Protein AF-A0A958QXY9-F1 (afdb_monomer_lite)

Structure (mmCIF, N/CA/C/O backbone):
data_AF-A0A958QXY9-F1
#
_entry.id   AF-A0A958QXY9-F1
#
loop_
_atom_site.group_PDB
_atom_site.id
_atom_site.type_symbol
_atom_site.label_atom_id
_atom_site.label_alt_id
_atom_site.label_comp_id
_atom_site.label_asym_id
_atom_site.label_entity_id
_atom_site.label_seq_id
_atom_site.pdbx_PDB_ins_code
_atom_site.Cartn_x
_atom_site.Cartn_y
_atom_site.Cartn_z
_atom_site.occupancy
_atom_site.B_iso_or_equiv
_atom_site.auth_seq_id
_atom_site.auth_comp_id
_atom_site.auth_asym_id
_atom_site.auth_atom_id
_atom_site.pdbx_PDB_model_num
ATOM 1 N N . MET A 1 1 ? 21.707 12.173 19.298 1.00 48.00 1 MET A N 1
ATOM 2 C CA . MET A 1 1 ? 22.547 10.956 19.229 1.00 48.00 1 MET A CA 1
ATOM 3 C C . MET A 1 1 ? 21.685 9.788 18.767 1.00 48.00 1 MET A C 1
ATOM 5 O O . MET A 1 1 ? 20.993 9.212 19.585 1.00 48.00 1 MET A O 1
ATOM 9 N N . ASN A 1 2 ? 21.652 9.479 17.466 1.00 49.31 2 ASN 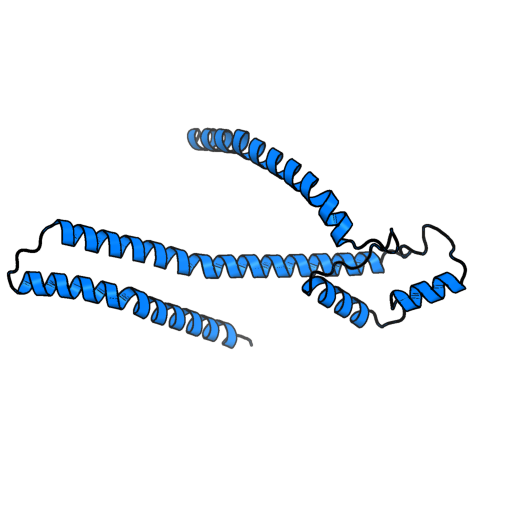A N 1
ATOM 10 C CA . ASN A 1 2 ? 21.016 8.254 16.956 1.00 49.31 2 ASN A CA 1
ATOM 11 C C . ASN A 1 2 ? 21.652 7.839 15.613 1.00 49.31 2 ASN A C 1
ATOM 13 O O . ASN A 1 2 ? 20.993 7.805 14.582 1.00 49.31 2 ASN A O 1
ATOM 17 N N . ARG A 1 3 ? 22.978 7.633 15.599 1.00 53.28 3 ARG A N 1
ATOM 18 C CA . ARG A 1 3 ? 23.713 7.133 14.415 1.00 53.28 3 ARG A CA 1
ATOM 19 C C . ARG A 1 3 ? 23.892 5.606 14.412 1.00 53.28 3 ARG A C 1
ATOM 21 O O . ARG A 1 3 ? 24.373 5.062 13.429 1.00 53.28 3 ARG A O 1
ATOM 28 N N . GLY A 1 4 ? 23.492 4.917 15.486 1.00 53.94 4 GLY A N 1
ATOM 29 C CA . GLY A 1 4 ? 23.675 3.467 15.627 1.00 53.94 4 GLY A CA 1
ATOM 30 C C . GLY A 1 4 ? 22.686 2.613 14.825 1.00 53.94 4 GLY A C 1
ATOM 31 O O . GLY A 1 4 ? 22.998 1.469 14.525 1.00 53.94 4 GLY A O 1
ATOM 32 N N . GLY A 1 5 ? 21.518 3.155 14.455 1.00 55.62 5 GLY A N 1
ATOM 33 C CA . GLY A 1 5 ? 20.497 2.418 13.695 1.00 55.62 5 GLY A CA 1
ATOM 34 C C . GLY A 1 5 ? 20.799 2.292 12.199 1.00 55.62 5 GLY A C 1
ATOM 35 O O . GLY A 1 5 ? 20.598 1.224 11.635 1.00 55.62 5 GLY A O 1
ATOM 36 N N . SER A 1 6 ? 21.337 3.348 11.572 1.00 54.31 6 SER A N 1
ATOM 37 C CA . SER A 1 6 ? 21.695 3.328 10.141 1.00 54.31 6 SER A CA 1
ATOM 38 C C . SER A 1 6 ? 22.793 2.306 9.874 1.00 54.31 6 SER A C 1
ATOM 40 O O . SER A 1 6 ? 22.586 1.393 9.095 1.00 54.31 6 SER A O 1
ATOM 42 N N . SER A 1 7 ? 23.893 2.363 10.634 1.00 60.41 7 SER A N 1
ATOM 43 C CA . SER A 1 7 ? 25.039 1.461 10.453 1.00 60.41 7 SER A CA 1
ATOM 44 C C . SER A 1 7 ? 24.681 -0.021 10.593 1.00 60.41 7 SER A C 1
ATOM 46 O O . SER A 1 7 ? 25.302 -0.858 9.950 1.00 60.41 7 SER A O 1
ATOM 48 N N . LYS A 1 8 ? 23.693 -0.348 11.435 1.00 59.00 8 LYS A N 1
ATOM 49 C CA . LYS A 1 8 ? 23.259 -1.727 11.681 1.00 59.00 8 LYS A CA 1
ATOM 50 C C . LYS A 1 8 ? 22.339 -2.241 10.573 1.00 59.00 8 LYS A C 1
ATOM 52 O O . LYS A 1 8 ? 22.438 -3.399 10.188 1.00 59.00 8 LYS A O 1
ATOM 57 N N . ASN A 1 9 ? 21.480 -1.375 10.033 1.00 58.31 9 ASN A N 1
ATOM 58 C CA . ASN A 1 9 ? 20.676 -1.688 8.852 1.00 58.31 9 ASN A CA 1
ATOM 59 C C . ASN A 1 9 ? 21.563 -1.812 7.605 1.00 58.31 9 ASN A C 1
ATOM 61 O O . ASN A 1 9 ? 21.366 -2.735 6.825 1.00 58.31 9 ASN A O 1
ATOM 65 N N . ASP A 1 10 ? 22.584 -0.959 7.485 1.00 62.78 10 ASP A N 1
ATOM 66 C CA . ASP A 1 10 ? 23.582 -1.012 6.413 1.00 62.78 10 ASP A CA 1
ATOM 67 C C . ASP A 1 10 ? 24.421 -2.309 6.488 1.00 62.78 10 ASP A C 1
ATOM 69 O O . ASP A 1 10 ? 24.778 -2.881 5.459 1.00 62.78 10 ASP A O 1
ATOM 73 N N . GLU A 1 11 ? 24.725 -2.808 7.694 1.00 66.38 11 GLU A N 1
ATOM 74 C CA . GLU A 1 11 ? 25.371 -4.114 7.906 1.00 66.38 11 GLU A CA 1
ATOM 75 C C . GLU A 1 11 ? 24.459 -5.289 7.540 1.00 66.38 11 GLU A C 1
ATOM 77 O O . GLU A 1 11 ? 24.913 -6.209 6.867 1.00 66.38 11 GLU A O 1
ATOM 82 N N . ILE A 1 12 ? 23.180 -5.249 7.927 1.00 62.50 12 ILE A N 1
ATOM 83 C CA . ILE A 1 12 ? 22.201 -6.293 7.583 1.00 62.50 12 ILE A CA 1
ATOM 84 C C . ILE A 1 12 ? 21.951 -6.324 6.070 1.00 62.50 12 ILE A C 1
ATOM 86 O O . ILE A 1 12 ? 21.873 -7.400 5.487 1.00 62.50 12 ILE A O 1
ATOM 90 N N . GLU A 1 13 ? 21.876 -5.163 5.414 1.00 63.53 13 GLU A N 1
ATOM 91 C CA . GLU A 1 13 ? 21.712 -5.052 3.961 1.00 63.53 13 GLU A CA 1
ATOM 92 C C . GLU A 1 13 ? 22.963 -5.545 3.212 1.00 63.53 13 GLU A C 1
ATOM 94 O O . GLU A 1 13 ? 22.847 -6.253 2.209 1.00 63.53 13 GLU A O 1
ATOM 99 N N . ARG A 1 14 ? 24.171 -5.274 3.734 1.00 65.19 14 ARG A N 1
ATOM 100 C CA . ARG A 1 14 ? 25.417 -5.861 3.207 1.00 65.19 14 ARG A CA 1
ATOM 101 C C . ARG A 1 14 ? 25.496 -7.369 3.408 1.00 65.19 14 ARG A C 1
ATOM 103 O O . ARG A 1 14 ? 25.963 -8.053 2.502 1.00 65.19 14 ARG A O 1
ATOM 110 N N . ASP A 1 15 ? 25.067 -7.883 4.556 1.00 66.88 15 ASP A N 1
ATOM 111 C CA . ASP A 1 15 ? 25.099 -9.315 4.864 1.00 66.88 15 ASP A CA 1
ATOM 112 C C . ASP A 1 15 ? 24.064 -10.089 4.034 1.00 66.88 15 ASP A C 1
ATOM 114 O O . ASP A 1 15 ? 24.392 -11.094 3.408 1.00 66.88 15 ASP A O 1
ATOM 118 N N . GLN A 1 16 ? 22.844 -9.558 3.879 1.00 66.88 16 GLN A N 1
ATOM 119 C CA . GLN A 1 16 ? 21.853 -10.100 2.942 1.00 66.88 16 GLN A CA 1
ATOM 120 C C . GLN A 1 16 ? 22.342 -10.044 1.497 1.00 66.88 16 GLN A C 1
ATOM 122 O O . GLN A 1 16 ? 22.177 -11.018 0.761 1.00 66.88 16 GLN A O 1
ATOM 127 N N . SER A 1 17 ? 22.964 -8.936 1.083 1.00 64.06 17 SER A N 1
ATOM 128 C CA . SER A 1 17 ? 23.565 -8.836 -0.244 1.00 64.06 17 SER A CA 1
ATOM 129 C C . SER A 1 17 ? 24.683 -9.864 -0.422 1.00 64.06 17 SER A C 1
ATOM 131 O O . SER A 1 17 ? 24.738 -10.484 -1.478 1.00 64.06 17 SER A O 1
ATOM 133 N N . GLY A 1 18 ? 25.540 -10.072 0.580 1.00 68.38 18 GLY A N 1
ATOM 134 C CA . GLY A 1 18 ? 26.632 -11.050 0.556 1.00 68.38 18 GLY A CA 1
ATOM 135 C C . GLY A 1 18 ? 26.144 -12.500 0.549 1.00 68.38 18 GLY A C 1
ATOM 136 O O . GLY A 1 18 ? 26.679 -13.351 -0.157 1.00 68.38 18 GLY A O 1
ATOM 137 N N . MET A 1 19 ? 25.073 -12.790 1.282 1.00 68.94 19 MET A N 1
ATOM 138 C CA . MET A 1 19 ? 24.454 -14.110 1.298 1.00 68.94 19 MET A CA 1
ATOM 139 C C . MET A 1 19 ? 23.722 -14.400 -0.021 1.00 68.94 19 MET A C 1
ATOM 141 O O . MET A 1 19 ? 23.804 -15.511 -0.540 1.00 68.94 19 MET A O 1
ATOM 145 N N . LEU A 1 20 ? 23.065 -13.400 -0.618 1.00 64.19 20 LEU A N 1
ATOM 146 C CA . LEU A 1 20 ? 22.409 -13.519 -1.926 1.00 64.19 20 LEU A CA 1
ATOM 147 C C . LEU A 1 20 ? 23.417 -13.621 -3.081 1.00 64.19 20 LEU A C 1
ATOM 149 O O . LEU A 1 20 ? 23.179 -14.391 -4.014 1.00 64.19 20 LEU A O 1
ATOM 153 N N . THR A 1 21 ? 24.559 -12.925 -3.021 1.00 65.31 21 THR A N 1
ATOM 154 C CA . THR A 1 21 ? 25.650 -13.127 -3.993 1.00 65.31 21 THR A CA 1
ATOM 155 C C . THR A 1 21 ? 26.290 -14.499 -3.855 1.00 65.31 21 THR A C 1
ATOM 157 O O . THR A 1 21 ? 26.645 -15.085 -4.871 1.00 65.31 21 THR A O 1
ATOM 160 N N . LEU A 1 22 ? 26.402 -15.054 -2.646 1.00 68.62 22 LEU A N 1
ATOM 161 C CA . LEU A 1 22 ? 26.884 -16.423 -2.461 1.00 68.62 22 LEU A CA 1
ATOM 162 C C . LEU A 1 22 ? 25.883 -17.452 -3.000 1.00 68.62 22 LEU A C 1
ATOM 164 O O . LEU A 1 22 ? 26.281 -18.331 -3.757 1.00 68.62 22 LEU A O 1
ATOM 168 N N . PHE A 1 23 ? 24.592 -17.321 -2.686 1.00 66.88 23 PHE A N 1
ATOM 169 C CA . PHE A 1 23 ? 23.564 -18.275 -3.124 1.00 66.88 23 PHE A CA 1
ATOM 170 C C . PHE A 1 23 ? 23.388 -18.335 -4.648 1.00 66.88 23 PHE A C 1
ATOM 172 O O . PHE A 1 23 ? 23.238 -19.423 -5.201 1.00 66.88 23 PHE A O 1
ATOM 179 N N . PHE A 1 24 ? 23.419 -17.189 -5.334 1.00 65.44 24 PHE A N 1
ATOM 180 C CA . PHE A 1 24 ? 23.244 -17.138 -6.791 1.00 65.44 24 PHE A CA 1
ATOM 181 C C . PHE A 1 24 ? 24.571 -17.104 -7.563 1.00 65.44 24 PHE A C 1
ATOM 183 O O . PHE A 1 24 ? 24.626 -17.574 -8.695 1.00 65.44 24 PHE A O 1
ATOM 190 N N . GLY A 1 25 ? 25.653 -16.593 -6.970 1.00 65.12 25 GLY A N 1
ATOM 191 C CA . GLY A 1 25 ? 26.959 -16.445 -7.617 1.00 65.12 25 GLY A CA 1
ATOM 192 C C . GLY A 1 25 ? 27.843 -17.693 -7.577 1.00 65.12 25 GLY A C 1
ATOM 193 O O . GLY A 1 25 ? 28.544 -17.941 -8.556 1.00 65.12 25 GLY A O 1
ATOM 194 N N . LEU A 1 26 ? 27.791 -18.520 -6.517 1.00 73.38 26 LEU A N 1
ATOM 195 C CA . LEU A 1 26 ? 28.535 -19.795 -6.475 1.00 73.38 26 LEU A CA 1
ATOM 196 C C . LEU A 1 26 ? 28.191 -20.751 -7.631 1.00 73.38 26 LEU A C 1
ATOM 198 O O . LEU A 1 26 ? 29.125 -21.260 -8.250 1.00 73.38 26 LEU A O 1
ATOM 202 N N . PRO A 1 27 ? 26.909 -21.029 -7.946 1.00 73.69 27 PRO A N 1
ATOM 203 C CA . PRO A 1 27 ? 26.577 -21.952 -9.032 1.00 73.69 27 PRO A CA 1
ATOM 204 C C . PRO A 1 27 ? 26.983 -21.407 -10.408 1.00 73.69 27 PRO A C 1
ATOM 206 O O . PRO A 1 27 ? 27.419 -22.177 -11.260 1.00 73.69 27 PRO A O 1
ATOM 209 N N . ILE A 1 28 ? 26.925 -20.085 -10.605 1.00 72.81 28 ILE A N 1
ATOM 210 C CA . ILE A 1 28 ? 27.367 -19.424 -11.841 1.00 72.81 28 ILE A CA 1
ATOM 211 C C . ILE A 1 28 ? 28.888 -19.525 -12.007 1.00 72.81 28 ILE A C 1
ATOM 213 O O . ILE A 1 28 ? 29.377 -19.887 -13.076 1.00 72.81 28 ILE A O 1
ATOM 217 N N . LEU A 1 29 ? 29.642 -19.239 -10.941 1.00 77.44 29 LEU A N 1
ATOM 218 C CA . LEU A 1 29 ? 31.097 -19.373 -10.934 1.00 77.44 29 LEU A CA 1
ATOM 219 C C . LEU A 1 29 ? 31.513 -20.836 -11.139 1.00 77.44 29 LEU A C 1
ATOM 221 O O . LEU A 1 29 ? 32.478 -21.102 -11.847 1.00 77.44 29 LEU A O 1
ATOM 225 N N . GLY A 1 30 ? 30.766 -21.778 -10.555 1.00 81.94 30 GLY A N 1
ATOM 226 C CA . GLY A 1 30 ? 30.966 -23.214 -10.726 1.00 81.94 30 GLY A CA 1
ATOM 227 C C . GLY A 1 30 ? 30.775 -23.672 -12.171 1.00 81.94 30 GLY A C 1
ATOM 228 O O . GLY A 1 30 ? 31.645 -24.360 -12.697 1.00 81.94 30 GLY A O 1
ATOM 229 N N . ALA A 1 31 ? 29.692 -23.254 -12.833 1.00 77.81 31 ALA A N 1
ATOM 230 C CA . ALA A 1 31 ? 29.442 -23.572 -14.242 1.00 77.81 31 ALA A CA 1
ATOM 231 C C . ALA A 1 31 ? 30.541 -23.002 -15.155 1.00 77.81 31 ALA A C 1
ATOM 233 O O . ALA A 1 31 ? 31.130 -23.733 -15.947 1.00 77.81 31 ALA A O 1
ATOM 234 N N . LEU A 1 32 ? 30.907 -21.731 -14.956 1.00 80.25 32 LEU A N 1
ATOM 235 C CA . LEU A 1 32 ? 31.965 -21.077 -15.727 1.00 80.25 32 LEU A CA 1
ATOM 236 C C . LEU A 1 32 ? 33.328 -21.747 -15.503 1.00 80.25 32 LEU A C 1
ATOM 238 O O . LEU A 1 32 ? 34.072 -21.959 -16.457 1.00 80.25 32 LEU A O 1
ATOM 242 N N . LEU A 1 33 ? 33.645 -22.128 -14.263 1.00 85.75 33 LEU A N 1
ATOM 243 C CA . LEU A 1 33 ? 34.883 -22.824 -13.922 1.00 85.75 33 LEU A CA 1
ATOM 244 C C . LEU A 1 33 ? 34.944 -24.211 -14.563 1.00 85.75 33 LEU A C 1
ATOM 246 O O . LEU A 1 33 ? 35.990 -24.562 -15.096 1.00 85.75 33 LEU A O 1
ATOM 250 N N . VAL A 1 34 ? 33.845 -24.969 -14.575 1.00 84.69 34 VAL A N 1
ATOM 251 C CA . VAL A 1 34 ? 33.765 -26.267 -15.267 1.00 84.69 34 VAL A CA 1
ATOM 252 C C . VAL A 1 34 ? 33.986 -26.096 -16.768 1.00 84.69 34 VAL A C 1
ATOM 254 O O . VAL A 1 34 ? 34.817 -26.805 -17.332 1.00 84.69 34 VAL A O 1
ATOM 257 N N . THR A 1 35 ? 33.327 -25.126 -17.408 1.00 80.81 35 THR A N 1
ATOM 258 C CA . THR A 1 35 ? 33.502 -24.845 -18.843 1.00 80.81 35 THR A CA 1
ATOM 259 C C . THR A 1 35 ? 34.948 -24.430 -19.166 1.00 80.81 35 THR A C 1
ATOM 261 O O . THR A 1 35 ? 35.516 -24.870 -20.167 1.00 80.81 35 THR A O 1
ATOM 264 N N . LEU A 1 36 ? 35.598 -23.661 -18.285 1.00 84.56 36 LEU A N 1
ATOM 265 C CA . LEU A 1 36 ? 36.998 -23.236 -18.423 1.00 84.56 36 LEU A CA 1
ATOM 266 C C . LEU A 1 36 ? 37.981 -24.402 -18.205 1.00 84.56 36 LEU A C 1
ATOM 268 O O . LEU A 1 36 ? 38.974 -24.513 -18.923 1.00 84.56 36 LEU A O 1
ATOM 272 N N . LEU A 1 37 ? 37.681 -25.307 -17.270 1.00 88.38 37 LEU A N 1
ATOM 273 C CA . LEU A 1 37 ? 38.466 -26.516 -16.995 1.00 88.38 37 LEU A CA 1
ATOM 274 C C . LEU A 1 37 ? 38.361 -27.523 -18.152 1.00 88.38 37 LEU A C 1
ATOM 276 O O . LEU A 1 37 ? 39.368 -28.092 -18.564 1.00 88.38 37 LEU A O 1
ATOM 280 N N . LEU A 1 38 ? 37.166 -27.701 -18.723 1.00 85.25 38 LEU A N 1
ATOM 281 C CA . LEU A 1 38 ? 36.951 -28.535 -19.910 1.00 85.25 38 LEU A CA 1
ATOM 282 C C . LEU A 1 38 ? 37.727 -27.999 -21.119 1.00 85.25 38 LEU A C 1
ATOM 284 O O . LEU A 1 38 ? 38.413 -28.765 -21.794 1.00 85.25 38 LEU A O 1
ATOM 288 N N . ASN A 1 39 ? 37.700 -26.682 -21.331 1.00 84.75 39 ASN A N 1
ATOM 289 C CA . ASN A 1 39 ? 38.496 -26.031 -22.368 1.00 84.75 39 ASN A CA 1
ATOM 290 C C . ASN A 1 39 ? 40.014 -26.180 -22.114 1.00 84.75 39 ASN A C 1
ATOM 292 O O . ASN A 1 39 ? 40.784 -26.398 -23.046 1.00 84.75 39 ASN A O 1
ATOM 296 N N . PHE A 1 40 ? 40.458 -26.123 -20.850 1.00 91.19 40 PHE A N 1
ATOM 297 C CA . PHE A 1 40 ? 41.858 -26.351 -20.462 1.00 91.19 40 PHE A CA 1
ATOM 298 C C . PHE A 1 40 ? 42.316 -27.805 -20.681 1.00 91.19 40 PHE A C 1
ATOM 300 O O . PHE A 1 40 ? 43.463 -28.038 -21.054 1.00 91.19 40 PHE A O 1
ATOM 307 N N . LEU A 1 41 ? 41.421 -28.784 -20.518 1.00 92.19 41 LEU A N 1
ATOM 308 C CA . LEU A 1 41 ? 41.665 -30.203 -20.814 1.00 92.19 41 LEU A CA 1
ATOM 309 C C . LEU A 1 41 ? 41.612 -30.535 -22.321 1.00 92.19 41 LEU A C 1
ATOM 311 O O . LEU A 1 41 ? 41.540 -31.708 -22.684 1.00 92.19 41 LEU A O 1
ATOM 315 N N . ALA A 1 42 ? 41.662 -29.518 -23.190 1.00 88.56 42 ALA A N 1
ATOM 316 C CA . ALA A 1 42 ? 41.580 -29.624 -24.649 1.00 88.56 42 ALA A CA 1
ATOM 317 C C . ALA A 1 42 ? 40.311 -30.338 -25.156 1.00 88.56 42 ALA A C 1
ATOM 319 O O . ALA A 1 42 ? 40.310 -30.924 -26.239 1.00 88.56 42 ALA A O 1
ATOM 320 N N . TYR A 1 43 ? 39.225 -30.292 -24.378 1.00 86.75 43 TYR A N 1
ATOM 321 C CA . TYR A 1 43 ? 37.924 -30.784 -24.808 1.00 86.75 43 TYR A CA 1
ATOM 322 C C . TYR A 1 43 ? 37.229 -29.711 -25.652 1.00 86.75 43 TYR A C 1
ATOM 324 O O . TYR A 1 43 ? 37.048 -28.582 -25.196 1.00 86.75 43 TYR A O 1
ATOM 332 N N . ASP A 1 44 ? 36.843 -30.061 -26.880 1.00 85.19 44 ASP A N 1
ATOM 333 C CA . ASP A 1 44 ? 36.217 -29.132 -27.825 1.00 85.19 44 ASP A CA 1
ATOM 334 C C . ASP A 1 44 ? 34.756 -28.871 -27.415 1.00 85.19 44 ASP A C 1
ATOM 336 O O . ASP A 1 44 ? 33.840 -29.643 -27.717 1.00 85.19 44 ASP A O 1
ATOM 340 N N . VAL A 1 45 ? 34.548 -27.824 -26.612 1.00 82.31 45 VAL A N 1
ATOM 341 C CA . VAL A 1 45 ? 33.227 -27.464 -26.090 1.00 82.31 45 VAL A CA 1
ATOM 342 C C . VAL A 1 45 ? 32.398 -26.759 -27.170 1.00 82.31 45 VAL A C 1
ATOM 344 O O . VAL A 1 45 ? 32.816 -25.731 -27.707 1.00 82.31 45 VAL A O 1
ATOM 347 N N . PRO A 1 46 ? 31.187 -27.253 -27.486 1.00 87.31 46 PRO A N 1
ATOM 348 C CA . PRO A 1 46 ? 30.375 -26.673 -28.545 1.00 87.31 46 PRO A CA 1
ATOM 349 C C . PRO A 1 46 ? 29.927 -25.253 -28.180 1.00 87.31 46 PRO A C 1
ATOM 351 O O . PRO A 1 46 ? 29.496 -24.989 -27.057 1.00 87.31 46 PRO A O 1
ATOM 354 N N . PHE A 1 47 ? 29.941 -24.345 -29.160 1.00 85.75 47 PHE A N 1
ATOM 355 C CA . PHE A 1 47 ? 29.575 -22.930 -28.987 1.00 85.75 47 PHE A CA 1
ATOM 356 C C . PHE A 1 47 ? 28.194 -22.705 -28.335 1.00 85.75 47 PHE A C 1
ATOM 358 O O . PHE A 1 47 ? 27.999 -21.751 -27.586 1.00 85.75 47 PHE A O 1
ATOM 365 N N . TRP A 1 48 ? 27.231 -23.601 -28.563 1.00 83.50 48 TRP A N 1
ATOM 366 C CA . TRP A 1 48 ? 25.907 -23.526 -27.933 1.00 83.50 48 TRP A CA 1
ATOM 367 C C . TRP A 1 48 ? 25.949 -23.625 -26.403 1.00 83.50 48 TRP A C 1
ATOM 369 O O . TRP A 1 48 ? 25.090 -23.047 -25.741 1.00 83.50 48 TRP A O 1
ATOM 379 N N . LEU A 1 49 ? 26.947 -24.308 -25.836 1.00 83.12 49 LEU A N 1
ATOM 380 C CA . LEU A 1 49 ? 27.133 -24.417 -24.390 1.00 83.12 49 LEU A CA 1
ATOM 381 C C . LEU A 1 49 ? 27.552 -23.066 -23.788 1.00 83.12 49 LEU A C 1
ATOM 383 O O . LEU A 1 49 ? 26.989 -22.635 -22.788 1.00 83.12 49 LEU A O 1
ATOM 387 N N . TRP A 1 50 ? 28.442 -22.344 -24.477 1.00 80.75 50 TRP A N 1
ATOM 388 C CA . TRP A 1 50 ? 28.813 -20.963 -24.143 1.00 80.75 50 TRP A CA 1
ATOM 389 C C . TRP A 1 50 ? 27.620 -20.002 -24.217 1.00 80.75 50 TRP A C 1
ATOM 391 O O . TRP A 1 50 ? 27.490 -19.095 -23.395 1.00 80.75 50 TRP A O 1
ATOM 401 N N . PHE A 1 51 ? 26.730 -20.203 -25.189 1.00 87.31 51 PHE A N 1
ATOM 402 C CA . PHE A 1 51 ? 25.511 -19.408 -25.325 1.00 87.31 51 PHE A CA 1
ATOM 403 C C . PHE A 1 51 ? 24.502 -19.692 -24.198 1.00 87.31 51 PHE A C 1
ATOM 405 O O . PHE A 1 51 ? 23.919 -18.761 -23.642 1.00 87.31 51 PHE A O 1
ATOM 412 N N . LEU A 1 52 ? 24.337 -20.963 -23.818 1.00 84.88 52 LEU A N 1
ATOM 413 C CA . LEU A 1 52 ? 23.518 -21.390 -22.680 1.00 84.88 52 LEU A CA 1
ATOM 414 C C . LEU A 1 52 ? 24.032 -20.809 -21.359 1.00 84.88 52 LEU A C 1
ATOM 416 O O . LEU A 1 52 ? 23.240 -20.222 -20.620 1.00 84.88 52 LEU A O 1
ATOM 420 N N . ASP A 1 53 ? 25.340 -20.897 -21.105 1.00 81.25 53 ASP A N 1
ATOM 421 C CA . ASP A 1 53 ? 25.978 -20.293 -19.931 1.00 81.25 53 ASP A CA 1
ATOM 422 C C . ASP A 1 53 ? 25.752 -18.771 -19.910 1.00 81.25 53 ASP A C 1
ATOM 424 O O . ASP A 1 53 ? 25.338 -18.211 -18.894 1.00 81.25 53 ASP A O 1
ATOM 428 N N . GLY A 1 54 ? 25.913 -18.095 -21.054 1.00 82.44 54 GLY A N 1
ATOM 429 C CA . GLY A 1 54 ? 25.648 -16.661 -21.193 1.00 82.44 54 GLY A CA 1
ATOM 430 C C . GLY A 1 54 ? 24.195 -16.265 -20.896 1.00 82.44 54 GLY A C 1
ATOM 431 O O . GLY A 1 54 ? 23.956 -15.300 -20.168 1.00 82.44 54 GLY A O 1
ATOM 432 N N . CYS A 1 55 ? 23.213 -17.015 -21.403 1.00 87.00 55 CYS A N 1
ATOM 433 C CA . CYS A 1 55 ? 21.794 -16.785 -21.109 1.00 87.00 55 CYS A CA 1
ATOM 434 C C . CYS A 1 55 ? 21.460 -17.007 -19.629 1.00 87.00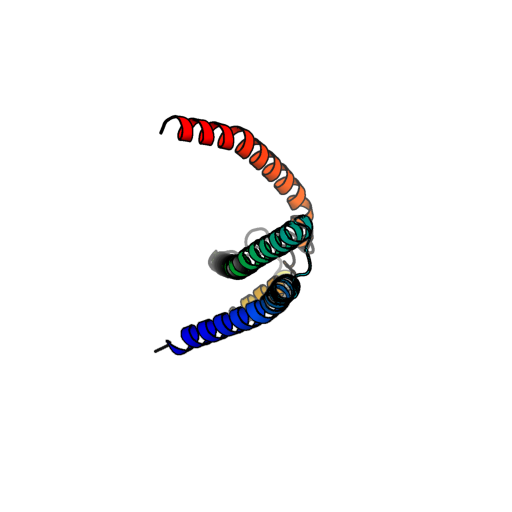 55 CYS A C 1
ATOM 436 O O . CYS A 1 55 ? 20.684 -16.239 -19.056 1.00 87.00 55 CYS A O 1
ATOM 438 N N . LEU A 1 56 ? 22.051 -18.029 -19.006 1.00 82.44 56 LEU A N 1
ATOM 439 C CA . LEU A 1 56 ? 21.833 -18.362 -17.598 1.00 82.44 56 LEU A CA 1
ATOM 440 C C . LEU A 1 56 ? 22.406 -17.263 -16.689 1.00 82.44 56 LEU A C 1
ATOM 442 O O . LEU A 1 56 ? 21.727 -16.803 -15.769 1.00 82.44 56 LEU A O 1
ATOM 446 N N . ILE A 1 57 ? 23.596 -16.753 -17.020 1.00 81.44 57 ILE A N 1
ATOM 447 C CA . ILE A 1 57 ? 24.229 -15.609 -16.350 1.00 81.44 57 ILE A CA 1
ATOM 448 C C . ILE A 1 57 ? 23.386 -14.342 -16.509 1.00 81.44 57 ILE A C 1
ATOM 450 O O . ILE A 1 57 ? 23.124 -13.654 -15.524 1.00 81.44 57 ILE A O 1
ATOM 454 N N . LEU A 1 58 ? 22.934 -14.032 -17.729 1.00 81.88 58 LEU A N 1
ATOM 455 C CA . LEU A 1 58 ? 22.139 -12.834 -18.003 1.00 81.88 58 LEU A CA 1
ATOM 456 C C . LEU A 1 58 ? 20.790 -12.879 -17.271 1.00 81.88 58 LEU A C 1
ATOM 458 O O . LEU A 1 58 ? 20.391 -11.896 -16.648 1.00 81.88 58 LEU A O 1
ATOM 462 N N . GLY A 1 59 ? 20.104 -14.024 -17.305 1.00 81.19 59 GLY A N 1
ATOM 463 C CA . GLY A 1 59 ? 18.834 -14.229 -16.611 1.00 81.19 59 GLY A CA 1
ATOM 464 C C . GLY A 1 59 ? 18.978 -14.110 -15.094 1.00 81.19 59 GLY A C 1
ATOM 465 O O . GLY A 1 59 ? 18.200 -13.401 -14.454 1.00 81.19 59 GLY A O 1
ATOM 466 N N . ALA A 1 60 ? 20.015 -14.727 -14.523 1.00 77.06 60 ALA A N 1
ATOM 467 C CA . ALA A 1 60 ? 20.314 -14.615 -13.100 1.00 77.06 60 ALA A CA 1
ATOM 468 C C . ALA A 1 60 ? 20.714 -13.185 -12.704 1.00 77.06 60 ALA A C 1
ATOM 470 O O . ALA A 1 60 ? 20.281 -12.702 -11.661 1.00 77.06 60 ALA A O 1
ATOM 471 N N . PHE A 1 61 ? 21.470 -12.477 -13.546 1.00 76.62 61 PHE A N 1
ATOM 472 C CA . PHE A 1 61 ? 21.847 -11.081 -13.325 1.00 76.62 61 PHE A CA 1
ATOM 473 C C . PHE A 1 61 ? 20.631 -10.148 -13.347 1.00 76.62 61 PHE A C 1
ATOM 475 O O . PHE A 1 61 ? 20.473 -9.321 -12.450 1.00 76.62 61 PHE A O 1
ATOM 482 N N . ILE A 1 62 ? 19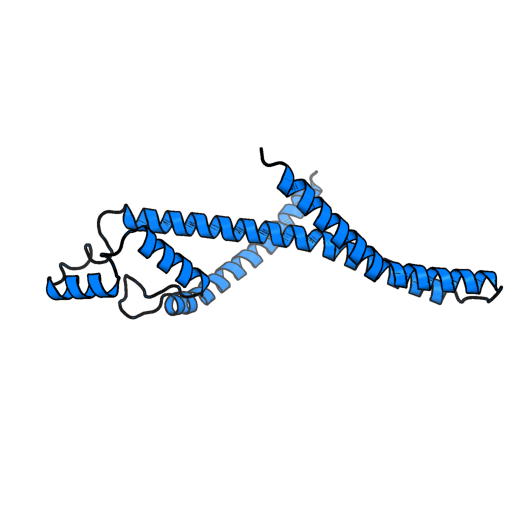.729 -10.315 -14.319 1.00 78.00 62 ILE A N 1
ATOM 483 C CA . ILE A 1 62 ? 18.468 -9.565 -14.393 1.00 78.00 62 ILE A CA 1
ATOM 484 C C . ILE A 1 62 ? 17.616 -9.842 -13.152 1.00 78.00 62 ILE A C 1
ATOM 486 O O . ILE A 1 62 ? 17.149 -8.903 -12.508 1.00 78.00 62 ILE A O 1
ATOM 490 N N . HIS A 1 63 ? 17.459 -11.113 -12.773 1.00 72.62 63 HIS A N 1
ATOM 491 C CA . HIS A 1 63 ? 16.697 -11.507 -11.590 1.00 72.62 63 HIS A CA 1
ATOM 492 C C . HIS A 1 63 ? 17.309 -10.950 -10.296 1.00 72.62 63 HIS A C 1
ATOM 494 O O . HIS A 1 63 ? 16.587 -10.457 -9.427 1.00 72.62 63 HIS A O 1
ATOM 500 N N . TYR A 1 64 ? 18.639 -10.961 -10.186 1.00 73.38 64 TYR A N 1
ATOM 501 C CA . TYR A 1 64 ? 19.384 -10.409 -9.058 1.00 73.38 64 TYR A CA 1
ATOM 502 C C . TYR A 1 64 ? 19.196 -8.889 -8.944 1.00 73.38 64 TYR A C 1
ATOM 504 O O . TYR A 1 64 ? 18.798 -8.394 -7.890 1.00 73.38 64 TYR A O 1
ATOM 512 N N . VAL A 1 65 ? 19.401 -8.138 -10.033 1.00 69.25 65 VAL A N 1
ATOM 513 C CA . VAL A 1 65 ? 19.240 -6.672 -10.049 1.00 69.25 65 VAL A CA 1
ATOM 514 C C . VAL A 1 65 ? 17.792 -6.261 -9.759 1.00 69.25 65 VAL A C 1
ATOM 516 O O . VAL A 1 65 ? 17.562 -5.313 -9.004 1.00 69.25 65 VAL A O 1
ATOM 519 N N . PHE A 1 66 ? 16.820 -6.977 -10.329 1.00 72.56 66 PHE A N 1
ATOM 520 C CA . PHE A 1 66 ? 15.392 -6.731 -10.132 1.00 72.56 66 PHE A CA 1
ATOM 521 C C . PHE A 1 66 ? 14.973 -6.981 -8.678 1.00 72.56 66 PHE A C 1
ATOM 523 O O . PHE A 1 66 ? 14.363 -6.114 -8.054 1.00 72.56 66 PHE A O 1
ATOM 530 N N . THR A 1 67 ? 15.365 -8.125 -8.112 1.00 70.94 67 THR A N 1
ATOM 531 C CA . THR A 1 67 ? 15.007 -8.514 -6.740 1.00 70.94 67 THR A CA 1
ATOM 532 C C . THR A 1 67 ? 15.579 -7.533 -5.714 1.00 70.94 67 THR A C 1
ATOM 534 O O . THR A 1 67 ? 14.843 -7.040 -4.863 1.00 70.94 67 THR A O 1
ATOM 537 N N . GLN A 1 68 ? 16.859 -7.164 -5.828 1.00 67.19 68 GLN A N 1
ATOM 538 C CA . GLN A 1 68 ? 17.519 -6.284 -4.854 1.00 67.19 68 GLN A CA 1
ATOM 539 C C . GLN A 1 68 ? 16.916 -4.870 -4.820 1.00 67.19 68 GLN A C 1
ATOM 541 O O . GLN A 1 68 ? 16.624 -4.331 -3.755 1.00 67.19 68 GLN A O 1
ATOM 546 N N . ARG A 1 69 ? 16.683 -4.251 -5.987 1.00 69.69 69 ARG A N 1
ATOM 547 C CA . ARG A 1 69 ? 16.202 -2.857 -6.044 1.00 69.69 69 ARG A CA 1
ATOM 548 C C . ARG A 1 69 ? 14.719 -2.714 -5.725 1.00 69.69 69 ARG A C 1
ATOM 550 O O . ARG A 1 69 ? 14.307 -1.687 -5.183 1.00 69.69 69 ARG A O 1
ATOM 557 N N . LEU A 1 70 ? 13.911 -3.711 -6.074 1.00 75.19 70 LEU A N 1
ATOM 558 C CA . LEU A 1 70 ? 12.467 -3.619 -5.896 1.00 75.19 70 LEU A CA 1
ATOM 559 C C . LEU A 1 70 ? 12.030 -3.893 -4.471 1.00 75.19 70 LEU A C 1
ATOM 561 O O . LEU A 1 70 ? 11.129 -3.200 -4.014 1.00 75.19 70 LEU A O 1
ATOM 565 N N . ILE A 1 71 ? 12.668 -4.821 -3.751 1.00 77.69 71 ILE A N 1
ATOM 566 C CA . ILE A 1 71 ? 12.292 -5.093 -2.358 1.00 77.69 71 ILE A CA 1
ATOM 567 C C . ILE A 1 71 ? 12.418 -3.818 -1.514 1.00 77.69 71 ILE A C 1
ATOM 569 O O . ILE A 1 71 ? 11.443 -3.421 -0.877 1.00 77.69 71 ILE A O 1
ATOM 573 N N . GLY A 1 72 ? 13.558 -3.118 -1.573 1.00 78.75 72 GLY A N 1
ATOM 574 C CA . GLY A 1 72 ? 13.760 -1.885 -0.803 1.00 78.75 72 GLY A CA 1
ATOM 575 C C . GLY A 1 72 ? 12.791 -0.767 -1.205 1.00 78.75 72 GLY A C 1
ATOM 576 O O . GLY A 1 72 ? 12.228 -0.080 -0.351 1.00 78.75 72 GLY A O 1
ATOM 577 N N . TYR A 1 73 ? 12.528 -0.618 -2.507 1.00 79.31 73 TYR A N 1
ATOM 578 C CA . TYR A 1 73 ? 11.591 0.385 -3.016 1.00 79.31 73 TYR A CA 1
ATOM 579 C C . TYR A 1 73 ? 10.139 0.100 -2.622 1.00 79.31 73 TYR A C 1
ATOM 581 O O . TYR A 1 73 ? 9.428 1.008 -2.188 1.00 79.31 73 TYR A O 1
ATOM 589 N N . VAL A 1 74 ? 9.699 -1.153 -2.758 1.00 84.75 74 VAL A N 1
ATOM 590 C CA . VAL A 1 74 ? 8.350 -1.595 -2.393 1.00 84.75 74 VAL A CA 1
ATOM 591 C C . VAL A 1 74 ? 8.148 -1.445 -0.894 1.00 84.75 74 VAL A C 1
ATOM 593 O O . VAL A 1 74 ? 7.142 -0.871 -0.495 1.00 84.75 74 VAL A O 1
ATOM 596 N N . PHE A 1 75 ? 9.112 -1.857 -0.064 1.00 85.50 75 PHE A N 1
ATOM 597 C CA . PHE A 1 75 ? 9.031 -1.656 1.385 1.00 85.50 75 PHE A CA 1
ATOM 598 C C . PHE A 1 75 ? 8.938 -0.179 1.757 1.00 85.50 75 PHE A C 1
ATOM 600 O O . PHE A 1 75 ? 8.084 0.191 2.560 1.00 85.50 75 PHE A O 1
ATOM 607 N N . LYS A 1 76 ? 9.764 0.678 1.146 1.00 82.25 76 LYS A N 1
ATOM 608 C CA . LYS A 1 76 ? 9.713 2.123 1.382 1.00 82.25 76 LYS A CA 1
ATOM 609 C C . LYS A 1 76 ? 8.350 2.707 1.000 1.00 82.25 76 LYS A C 1
ATOM 611 O O . LYS A 1 76 ? 7.744 3.411 1.801 1.00 82.25 76 LYS A O 1
ATOM 616 N N . ARG A 1 77 ? 7.837 2.363 -0.185 1.00 87.88 77 ARG A N 1
ATOM 617 C CA . ARG A 1 77 ? 6.504 2.768 -0.663 1.00 87.88 77 ARG A CA 1
ATOM 618 C C . ARG A 1 77 ? 5.386 2.275 0.255 1.00 87.88 77 ARG A C 1
ATOM 620 O O . ARG A 1 77 ? 4.454 3.025 0.526 1.00 87.88 77 ARG A O 1
ATOM 627 N N . LEU A 1 78 ? 5.470 1.033 0.732 1.00 89.25 78 LEU A N 1
ATOM 628 C CA . LEU A 1 78 ? 4.480 0.442 1.631 1.00 89.25 78 LEU A CA 1
ATOM 629 C C . LEU A 1 78 ? 4.496 1.144 2.996 1.00 89.25 78 LEU A C 1
ATOM 631 O O . LEU A 1 78 ? 3.441 1.485 3.521 1.00 89.25 78 LEU A O 1
ATOM 635 N N . ALA A 1 79 ? 5.684 1.422 3.537 1.00 88.50 79 ALA A N 1
ATOM 636 C CA . ALA A 1 79 ? 5.846 2.154 4.789 1.00 88.50 79 ALA A CA 1
ATOM 637 C C . ALA A 1 79 ? 5.315 3.594 4.685 1.00 88.50 79 ALA A C 1
ATOM 639 O O . ALA A 1 79 ? 4.589 4.043 5.571 1.00 88.50 79 ALA A O 1
ATOM 640 N N . GLU A 1 80 ? 5.614 4.299 3.588 1.00 86.88 80 GLU A N 1
ATOM 641 C CA . GLU A 1 80 ? 5.055 5.625 3.298 1.00 86.88 80 GLU A CA 1
ATOM 642 C C . GLU A 1 80 ? 3.523 5.578 3.207 1.00 86.88 80 GLU A C 1
ATOM 644 O O . GLU A 1 80 ? 2.849 6.408 3.815 1.00 86.88 80 GLU A O 1
ATOM 649 N N . ALA A 1 81 ? 2.958 4.585 2.513 1.00 87.25 81 ALA A N 1
ATOM 650 C CA . ALA A 1 81 ? 1.511 4.421 2.387 1.00 87.25 81 ALA A CA 1
ATOM 651 C C . ALA A 1 81 ? 0.829 4.178 3.743 1.00 87.25 81 ALA A C 1
ATOM 653 O O . ALA A 1 81 ? -0.170 4.828 4.050 1.00 87.25 81 ALA A O 1
ATOM 654 N N . VAL A 1 82 ? 1.381 3.290 4.577 1.00 88.50 82 VAL A N 1
ATOM 655 C CA . VAL A 1 82 ? 0.863 3.024 5.930 1.00 88.50 82 VAL A CA 1
ATOM 656 C C . VAL A 1 82 ? 0.923 4.283 6.792 1.00 88.50 82 VAL A C 1
ATOM 658 O O . VAL A 1 82 ? -0.048 4.605 7.474 1.00 88.50 82 VAL A O 1
ATOM 661 N N . LEU A 1 83 ? 2.026 5.032 6.732 1.00 89.19 83 LEU A N 1
ATOM 662 C CA . LEU A 1 83 ? 2.188 6.275 7.483 1.00 89.19 83 LEU A CA 1
ATOM 663 C C . LEU A 1 83 ? 1.175 7.342 7.047 1.00 89.19 83 LEU A C 1
ATOM 665 O O . LEU A 1 83 ? 0.558 7.984 7.895 1.00 89.19 83 LEU A O 1
ATOM 669 N N . VAL A 1 84 ? 0.952 7.500 5.741 1.00 91.12 84 VAL A N 1
ATOM 670 C CA . VAL A 1 84 ? -0.058 8.424 5.206 1.00 91.12 84 VAL A CA 1
ATOM 671 C C . VAL A 1 84 ? -1.464 8.016 5.648 1.00 91.12 84 VAL A C 1
ATOM 673 O O . VAL A 1 84 ? -2.209 8.862 6.143 1.00 91.12 84 VAL A O 1
ATOM 676 N N . LEU A 1 85 ? -1.822 6.733 5.533 1.00 85.56 85 LEU A N 1
ATOM 677 C CA . LEU A 1 85 ? -3.118 6.225 5.993 1.00 85.56 85 LEU A CA 1
ATOM 678 C C . LEU A 1 85 ? -3.317 6.461 7.490 1.00 85.56 85 LEU A C 1
ATOM 680 O O . LEU A 1 85 ? -4.387 6.903 7.900 1.00 85.56 85 LEU A O 1
ATOM 684 N N . TRP A 1 86 ? -2.284 6.225 8.299 1.00 83.94 86 TRP A N 1
ATOM 685 C CA . TRP A 1 86 ? -2.327 6.458 9.738 1.00 83.94 86 TRP A CA 1
ATOM 686 C C . TRP A 1 86 ? -2.542 7.937 10.082 1.00 83.94 86 TRP A C 1
ATOM 688 O O . TRP A 1 86 ? -3.381 8.254 10.927 1.00 83.94 86 TRP A O 1
ATOM 698 N N . ILE A 1 87 ? -1.854 8.853 9.392 1.00 88.69 87 ILE A N 1
ATOM 699 C CA . ILE A 1 87 ? -2.043 10.301 9.564 1.00 88.69 87 ILE A CA 1
ATOM 700 C C . ILE A 1 87 ? -3.462 10.710 9.173 1.00 88.69 87 ILE A C 1
ATOM 702 O O . ILE A 1 87 ? -4.117 11.419 9.934 1.00 88.69 87 ILE A O 1
ATOM 706 N N . ILE A 1 88 ? -3.961 10.257 8.020 1.00 87.62 88 ILE A N 1
ATOM 707 C CA . ILE A 1 88 ? -5.311 10.595 7.551 1.00 87.62 88 ILE A CA 1
ATOM 708 C C . ILE A 1 88 ? -6.371 10.039 8.508 1.00 87.62 88 ILE A C 1
ATOM 710 O O . ILE A 1 88 ? -7.302 10.760 8.864 1.00 87.62 88 ILE A O 1
ATOM 714 N N . ALA A 1 89 ? -6.226 8.793 8.967 1.00 82.62 89 ALA A N 1
ATOM 715 C CA . ALA A 1 89 ? -7.124 8.185 9.945 1.00 82.62 89 ALA A CA 1
ATOM 716 C C . ALA A 1 89 ? -7.122 8.960 11.271 1.00 82.62 89 ALA A C 1
ATOM 718 O O . ALA A 1 89 ? -8.188 9.282 11.792 1.00 82.62 89 ALA A O 1
ATOM 719 N N . SER A 1 90 ? -5.938 9.329 11.774 1.00 82.44 90 SER A N 1
ATOM 720 C CA . SER A 1 90 ? -5.785 10.139 12.991 1.00 82.44 90 SER A CA 1
ATOM 721 C C . SER A 1 90 ? -6.430 11.515 12.840 1.00 82.44 90 SER A C 1
ATOM 723 O O . SER A 1 90 ? -7.162 11.967 13.718 1.00 82.44 90 SER A O 1
ATOM 725 N N . LEU A 1 91 ? -6.183 12.178 11.709 1.00 85.69 91 LEU A N 1
ATOM 726 C CA . LEU A 1 91 ? -6.723 13.499 11.412 1.00 85.69 91 LEU A CA 1
ATOM 727 C C . LEU A 1 91 ? -8.246 13.455 11.283 1.00 85.69 91 LEU A C 1
ATOM 729 O O . LEU A 1 91 ? -8.925 14.316 11.831 1.00 85.69 91 LEU A O 1
ATOM 733 N N . THR A 1 92 ? -8.785 12.438 10.611 1.00 80.75 92 THR A N 1
ATOM 734 C CA . THR A 1 92 ? -10.233 12.240 10.458 1.00 80.75 92 THR A CA 1
ATOM 735 C C . THR A 1 92 ? -10.883 11.957 11.809 1.00 80.75 92 THR A C 1
ATOM 737 O O . THR A 1 92 ? -11.908 12.552 12.124 1.00 80.75 92 THR A O 1
ATOM 740 N N . PHE A 1 93 ? -10.262 11.121 12.647 1.00 78.62 93 PHE A N 1
ATOM 741 C CA . PHE A 1 93 ? -10.730 10.853 14.008 1.00 78.62 93 PHE A CA 1
ATOM 742 C C . PHE A 1 93 ? -10.769 12.128 14.862 1.00 78.62 93 PHE A C 1
ATOM 744 O O . PHE A 1 93 ? -11.777 12.417 15.507 1.00 78.62 93 PHE A O 1
ATOM 751 N N . LEU A 1 94 ? -9.700 12.932 14.829 1.00 79.38 94 LEU A N 1
ATOM 752 C CA . LEU A 1 94 ? -9.660 14.220 15.522 1.00 79.38 94 LEU A CA 1
ATOM 753 C C . LEU A 1 94 ? -10.711 15.187 14.975 1.00 79.38 94 LEU A C 1
ATOM 755 O O . LEU A 1 94 ? -11.409 15.824 15.757 1.00 79.38 94 LEU A O 1
ATOM 759 N N . LEU A 1 95 ? -10.865 15.269 13.653 1.00 78.75 95 LEU A N 1
ATOM 760 C CA . LEU A 1 95 ? -11.834 16.151 13.008 1.00 78.75 95 LEU A CA 1
ATOM 761 C C . LEU A 1 95 ? -13.269 15.801 13.420 1.00 78.75 95 LEU A C 1
ATOM 763 O O . LEU A 1 95 ? -14.028 16.687 13.802 1.00 78.75 95 LEU A O 1
ATOM 767 N N . LEU A 1 96 ? -13.615 14.511 13.426 1.00 72.00 96 LEU A N 1
ATOM 768 C CA . LEU A 1 96 ? -14.918 14.023 13.881 1.00 72.00 96 LEU A CA 1
ATOM 769 C C . LEU A 1 96 ? -15.169 14.292 15.373 1.00 72.00 96 LEU A C 1
ATOM 771 O O . LEU A 1 96 ? -16.322 14.393 15.777 1.00 72.00 96 LEU A O 1
ATOM 775 N N . ARG A 1 97 ? -14.116 14.421 16.193 1.00 69.56 97 ARG A N 1
ATOM 776 C CA . ARG A 1 97 ? -14.235 14.731 17.628 1.00 69.56 97 ARG A CA 1
ATOM 777 C C . ARG A 1 97 ? -14.268 16.231 17.930 1.00 69.56 97 ARG A C 1
ATOM 779 O O . ARG A 1 97 ? -14.858 16.626 18.932 1.00 69.56 97 ARG A O 1
ATOM 786 N N . VAL A 1 98 ? -13.615 17.048 17.102 1.00 68.75 98 VAL A N 1
ATOM 787 C CA . VAL A 1 98 ? -13.573 18.515 17.229 1.00 68.75 98 VAL A CA 1
ATOM 788 C C . VAL A 1 98 ? -14.843 19.159 16.677 1.00 68.75 98 VAL A C 1
ATOM 790 O O . VAL A 1 98 ? -15.240 20.211 17.173 1.00 68.75 98 VAL A O 1
ATOM 793 N N . LEU A 1 99 ? -15.500 18.539 15.690 1.00 62.53 99 LEU A N 1
ATOM 794 C CA . LEU A 1 99 ? -16.812 18.975 15.216 1.00 62.53 99 LEU A CA 1
ATOM 795 C C . LEU A 1 99 ? -17.851 18.809 16.346 1.00 62.53 99 LEU A C 1
ATOM 797 O O . LEU A 1 99 ? -18.136 17.679 16.749 1.00 62.53 99 LEU A O 1
ATOM 801 N N . PRO A 1 100 ? -18.415 19.907 16.889 1.00 49.28 100 PRO A N 1
ATOM 802 C CA . PRO A 1 100 ? -19.423 19.820 17.932 1.00 49.28 100 PRO A CA 1
ATOM 803 C C . PRO A 1 100 ? -20.730 19.319 17.309 1.00 49.28 100 PRO A C 1
ATOM 805 O O . PRO A 1 100 ? -21.289 19.947 16.412 1.00 49.28 100 PRO A O 1
ATOM 808 N N . GLY A 1 101 ? -21.198 18.167 17.777 1.00 51.97 101 GLY A N 1
ATOM 809 C CA . GLY A 1 101 ? -22.382 17.483 17.267 1.00 51.97 101 GLY A CA 1
ATOM 810 C C . GLY A 1 101 ? -22.007 16.098 16.772 1.00 51.97 101 GLY A C 1
ATOM 811 O O . GLY A 1 101 ? -21.703 15.910 15.595 1.00 51.97 101 GLY A O 1
ATOM 812 N N . GLY A 1 102 ? -22.027 15.123 17.683 1.00 56.22 102 GLY A N 1
ATOM 813 C CA . GLY A 1 102 ? -21.883 13.729 17.287 1.00 56.22 102 GLY A CA 1
ATOM 814 C C . GLY A 1 102 ? -23.007 13.331 16.317 1.00 56.22 102 GLY A C 1
ATOM 815 O O . GLY A 1 102 ? -24.046 13.994 16.268 1.00 56.22 102 GLY A O 1
ATOM 816 N N . PRO A 1 103 ? -22.866 12.220 15.577 1.00 51.31 103 PRO A N 1
ATOM 817 C CA . PRO A 1 103 ? -23.912 11.709 14.680 1.00 51.31 103 PRO A CA 1
ATOM 818 C C . PRO A 1 103 ? -25.268 11.466 15.379 1.00 51.31 103 PRO A C 1
ATOM 820 O O . PRO A 1 103 ? -26.291 11.327 14.718 1.00 51.31 103 PRO A O 1
ATOM 823 N N . PHE A 1 104 ? -25.288 11.475 16.715 1.00 53.12 104 PHE A N 1
ATOM 824 C CA . PHE A 1 104 ? -26.475 11.342 17.558 1.00 53.12 104 PHE A CA 1
ATOM 825 C C . PHE A 1 104 ? -27.085 12.673 18.033 1.00 53.12 104 PHE A C 1
ATOM 827 O O . PHE A 1 104 ? -28.189 12.654 18.569 1.00 53.12 104 PHE A O 1
ATOM 834 N N . ASP A 1 105 ? -26.409 13.811 17.846 1.00 53.16 105 ASP A N 1
ATOM 835 C CA . ASP A 1 105 ? -26.912 15.129 18.266 1.00 53.16 105 ASP A CA 1
ATOM 836 C C . ASP A 1 105 ? -27.652 15.870 17.138 1.00 53.16 105 ASP A C 1
ATOM 838 O O . ASP A 1 105 ? -28.489 16.723 17.423 1.00 53.16 105 ASP A O 1
ATOM 842 N N . GLN A 1 106 ? -27.370 15.563 15.863 1.00 53.69 106 GLN A N 1
ATOM 843 C CA . GLN A 1 106 ? -27.888 16.354 14.734 1.00 53.69 106 GLN A CA 1
ATOM 844 C C . GLN A 1 106 ? -29.214 15.853 14.131 1.00 53.69 106 GLN A C 1
ATOM 846 O O . GLN A 1 106 ? -29.959 16.670 13.597 1.00 53.69 106 GLN A O 1
ATOM 851 N N . GLU A 1 107 ? -29.551 14.557 14.207 1.00 51.47 107 GLU A N 1
ATOM 852 C CA . GLU A 1 107 ? -30.716 14.018 13.466 1.00 51.47 107 GLU A CA 1
ATOM 853 C C . GLU A 1 107 ? -31.964 13.695 14.306 1.00 51.47 107 GLU A C 1
ATOM 855 O O . GLU A 1 107 ? -33.050 13.580 13.739 1.00 51.47 107 GLU A O 1
ATOM 860 N N . LYS A 1 108 ? -31.884 13.591 15.639 1.00 50.00 108 LYS A N 1
ATOM 861 C CA . LYS A 1 108 ? -33.069 13.460 16.513 1.00 50.00 108 LYS A CA 1
ATOM 862 C C . LYS A 1 108 ? -32.662 13.636 17.970 1.00 50.00 108 LYS A C 1
ATOM 864 O O . LYS A 1 108 ? -31.745 12.963 18.422 1.00 50.00 108 LYS A O 1
ATOM 869 N N . ALA A 1 109 ? -33.384 14.461 18.729 1.00 50.47 109 ALA A N 1
ATOM 870 C CA . ALA A 1 109 ? -33.320 14.429 20.188 1.00 50.47 109 ALA A CA 1
ATOM 871 C C . ALA A 1 109 ? -33.789 13.040 20.660 1.00 50.47 109 ALA A C 1
ATOM 873 O O . ALA A 1 109 ? -34.986 12.774 20.770 1.00 50.47 109 ALA A O 1
ATOM 874 N N . LEU A 1 110 ? -32.844 12.114 20.823 1.00 56.59 110 LEU A N 1
ATOM 875 C CA . LEU A 1 110 ? -33.126 10.754 21.258 1.00 56.59 110 LEU A CA 1
ATOM 876 C C . LEU A 1 110 ? -33.588 10.788 22.726 1.00 56.59 110 LEU A C 1
ATOM 878 O O . LEU A 1 110 ? -32.987 11.507 23.529 1.00 56.59 110 LEU A O 1
ATOM 882 N N . PRO A 1 111 ? -34.629 10.019 23.100 1.00 58.56 111 PRO A N 1
ATOM 883 C CA . PRO A 1 111 ? -35.020 9.838 24.493 1.00 58.56 111 PRO A CA 1
ATOM 884 C C . PRO A 1 111 ? -33.805 9.458 25.358 1.00 58.56 111 PRO A C 1
ATOM 886 O O . PRO A 1 111 ? -32.970 8.665 24.908 1.00 58.56 111 PRO A O 1
ATOM 889 N N . PRO A 1 112 ? -33.689 9.982 26.591 1.00 60.31 112 PRO A N 1
ATOM 890 C CA . PRO A 1 112 ? -32.487 9.850 27.421 1.00 60.31 112 PRO A CA 1
ATOM 891 C C . PRO A 1 112 ? -32.077 8.392 27.688 1.00 60.31 112 PRO A C 1
ATOM 893 O O . PRO A 1 112 ? -30.888 8.097 27.776 1.00 60.31 112 PRO A O 1
ATOM 896 N N . GLU A 1 113 ? -33.035 7.463 27.721 1.00 59.75 113 GLU A N 1
ATOM 897 C CA . GLU A 1 113 ? -32.779 6.022 27.863 1.00 59.75 113 GLU A CA 1
ATOM 898 C C . GLU A 1 113 ? -32.069 5.411 26.643 1.00 59.75 113 GLU A C 1
ATOM 900 O O . GLU A 1 113 ? -31.184 4.567 26.778 1.00 59.75 113 GLU A O 1
ATOM 905 N N . ILE A 1 114 ? -32.417 5.865 25.436 1.00 58.97 114 ILE A N 1
ATOM 906 C CA . ILE A 1 114 ? -31.796 5.395 24.191 1.00 58.97 114 ILE A CA 1
ATOM 907 C C . ILE A 1 114 ? -30.400 6.007 24.052 1.00 58.97 114 ILE A C 1
ATOM 909 O O . ILE A 1 114 ? -29.470 5.320 23.632 1.00 58.97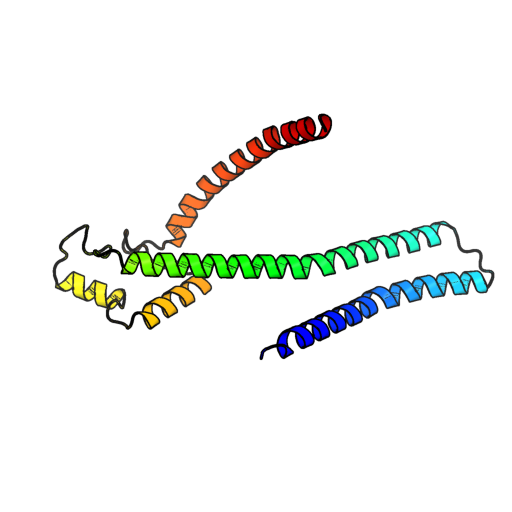 114 ILE A O 1
ATOM 913 N N . LYS A 1 115 ? -30.229 7.265 24.477 1.00 63.31 115 LYS A N 1
ATOM 914 C CA . LYS A 1 115 ? -28.925 7.936 24.513 1.00 63.31 115 LYS A CA 1
ATOM 915 C C . LYS A 1 115 ? -27.942 7.207 25.436 1.00 63.31 115 LYS A C 1
ATOM 917 O O . LYS A 1 115 ? -26.839 6.900 25.000 1.00 63.31 115 LYS A O 1
ATOM 922 N N . ALA A 1 116 ? -28.368 6.827 26.642 1.00 61.50 116 ALA A N 1
ATOM 923 C CA . ALA A 1 116 ? -27.536 6.078 27.587 1.00 61.50 116 ALA A CA 1
ATOM 924 C C . ALA A 1 116 ? -27.138 4.682 27.064 1.00 61.50 116 ALA A C 1
ATOM 926 O O . ALA A 1 116 ? -25.989 4.263 27.210 1.00 61.50 116 ALA A O 1
ATOM 927 N N . ASN A 1 117 ? -28.057 3.977 26.393 1.00 62.22 117 ASN A N 1
ATOM 928 C CA . ASN A 1 117 ? -27.757 2.686 25.765 1.00 62.22 117 ASN A CA 1
ATOM 929 C C . ASN A 1 117 ? -26.790 2.812 24.576 1.00 62.22 117 ASN A C 1
ATOM 931 O O . ASN A 1 117 ? -25.930 1.952 24.391 1.00 62.22 117 ASN A O 1
ATOM 935 N N . ILE A 1 118 ? -26.894 3.881 23.783 1.00 61.75 118 ILE A N 1
ATOM 936 C CA . ILE A 1 118 ? -25.964 4.176 22.683 1.00 61.75 118 ILE A CA 1
ATOM 937 C C . ILE A 1 118 ? -24.589 4.566 23.244 1.00 61.75 118 ILE A C 1
ATOM 939 O O . ILE A 1 118 ? -23.577 4.032 22.801 1.00 61.75 118 ILE A O 1
ATOM 943 N N . GLU A 1 119 ? -24.529 5.418 24.265 1.00 63.84 119 GLU A N 1
ATOM 944 C CA . GLU A 1 119 ? -23.277 5.811 24.923 1.00 63.84 119 GLU A CA 1
ATOM 945 C C . GLU A 1 119 ? -22.533 4.611 25.531 1.00 63.84 119 GLU A C 1
ATOM 947 O O . GLU A 1 119 ? -21.306 4.523 25.414 1.00 63.84 119 GLU A O 1
ATOM 952 N N . ALA A 1 120 ? -23.268 3.657 26.115 1.00 60.78 120 ALA A N 1
ATOM 953 C CA . ALA A 1 120 ? -22.721 2.398 26.613 1.00 60.78 120 ALA A CA 1
ATOM 954 C C . ALA A 1 120 ? -22.257 1.468 25.476 1.00 60.78 120 ALA A C 1
ATOM 956 O O . ALA A 1 120 ? -21.165 0.904 25.554 1.00 60.78 120 ALA A O 1
ATOM 957 N N . LYS A 1 121 ? -23.044 1.341 24.396 1.00 59.75 121 LYS A N 1
ATOM 958 C CA . LYS A 1 121 ? -22.730 0.472 23.247 1.00 59.75 121 LYS A CA 1
ATOM 959 C C . LYS A 1 121 ? -21.525 0.965 22.437 1.00 59.75 121 LYS A C 1
ATOM 961 O O . LYS A 1 121 ? -20.736 0.150 21.975 1.00 59.75 121 LYS A O 1
ATOM 966 N N . TYR A 1 122 ? -21.347 2.280 22.310 1.00 58.00 122 TYR A N 1
ATOM 967 C CA . TYR A 1 122 ? -20.220 2.897 21.599 1.00 58.00 122 TYR A CA 1
ATOM 968 C C . TYR A 1 122 ? -19.032 3.253 22.509 1.00 58.00 122 TYR A C 1
ATOM 970 O O . TYR A 1 122 ? -18.097 3.910 22.053 1.00 58.00 122 TYR A O 1
ATOM 978 N N . LYS A 1 123 ? -19.056 2.848 23.792 1.00 60.81 123 LYS A N 1
ATOM 979 C CA . LYS A 1 123 ? -18.027 3.180 24.799 1.00 60.81 123 LYS A CA 1
ATOM 980 C C . LYS A 1 123 ? -17.665 4.676 24.819 1.00 60.81 123 LYS A C 1
ATOM 982 O O . LYS A 1 123 ? -16.518 5.050 25.076 1.00 60.81 123 LYS A O 1
ATOM 987 N N . LEU A 1 124 ? -18.639 5.558 24.572 1.00 58.84 124 LEU A N 1
ATOM 988 C CA . LEU A 1 124 ? -18.403 7.003 24.437 1.00 58.84 124 LEU A CA 1
ATOM 989 C C . LEU A 1 124 ? -17.836 7.631 25.727 1.00 58.84 124 LEU A C 1
ATOM 991 O O . LEU A 1 124 ? -17.186 8.676 25.661 1.00 58.84 124 LEU A O 1
ATOM 995 N N . ASN A 1 125 ? -18.027 6.945 26.862 1.00 58.56 125 ASN A N 1
ATOM 996 C CA . ASN A 1 125 ? -17.554 7.294 28.204 1.00 58.56 125 ASN A CA 1
ATOM 997 C C . ASN A 1 125 ? -16.098 6.879 28.511 1.00 58.56 125 ASN A C 1
ATOM 999 O O . ASN A 1 125 ? -15.584 7.205 29.580 1.00 58.56 125 ASN A O 1
ATOM 1003 N N . SER A 1 126 ? -15.414 6.150 27.622 1.00 61.53 126 SER A N 1
ATOM 1004 C CA . SER A 1 126 ? -14.010 5.759 27.827 1.00 61.53 126 SER A CA 1
ATOM 1005 C C . SER A 1 126 ? -13.036 6.902 27.487 1.00 61.53 126 SER A C 1
ATOM 1007 O O . SER A 1 126 ? -13.359 7.735 26.637 1.00 61.53 126 SER A O 1
ATOM 1009 N N . PRO A 1 127 ? -11.826 6.952 28.083 1.00 74.88 127 PRO A N 1
ATOM 1010 C CA . PRO A 1 127 ? -10.816 7.957 27.743 1.00 74.88 127 PRO A CA 1
ATOM 1011 C C . PRO A 1 127 ? -10.504 7.962 26.239 1.00 74.88 127 PRO A C 1
ATOM 1013 O O . PRO A 1 127 ? -10.417 6.898 25.625 1.00 74.88 127 PRO A O 1
ATOM 1016 N N . LEU A 1 128 ? -10.288 9.145 25.650 1.00 68.75 128 LEU A N 1
ATOM 1017 C CA . LEU A 1 128 ? -10.074 9.332 24.201 1.00 68.75 128 LEU A CA 1
ATOM 1018 C C . LEU A 1 128 ? -8.997 8.411 23.611 1.00 68.75 128 LEU A C 1
ATOM 1020 O O . LEU A 1 128 ? -9.150 7.903 22.504 1.00 68.75 128 LEU A O 1
ATOM 1024 N N . TYR A 1 129 ? -7.930 8.163 24.369 1.00 73.19 129 TYR A N 1
ATOM 1025 C CA . TYR A 1 129 ? -6.834 7.287 23.961 1.00 73.19 129 TYR A CA 1
ATOM 1026 C C . TYR A 1 129 ? -7.272 5.827 23.791 1.00 73.19 129 TYR A C 1
ATOM 1028 O O . TYR A 1 129 ? -6.790 5.161 22.882 1.00 73.19 129 TYR A O 1
ATOM 1036 N N . VAL A 1 130 ? -8.210 5.344 24.616 1.00 77.69 130 VAL A N 1
ATOM 1037 C CA . VAL A 1 130 ? -8.761 3.982 24.515 1.00 77.69 130 VAL A CA 1
ATOM 1038 C C . VAL A 1 130 ? -9.653 3.867 23.280 1.00 77.69 130 VAL A C 1
ATOM 1040 O O . VAL A 1 130 ? -9.511 2.915 22.524 1.00 77.69 130 VAL A O 1
ATOM 1043 N N . GLN A 1 131 ? -10.497 4.874 23.016 1.00 74.06 131 GLN A N 1
ATOM 1044 C CA . GLN A 1 131 ? -11.342 4.913 21.810 1.00 74.06 131 GLN A CA 1
ATOM 1045 C C . GLN A 1 131 ? -10.499 4.917 20.527 1.00 74.06 131 GLN A C 1
ATOM 1047 O O . GLN A 1 131 ? -10.827 4.234 19.563 1.00 74.06 131 GLN A O 1
ATOM 1052 N N . TYR A 1 132 ? -9.390 5.659 20.528 1.00 77.25 132 TYR A N 1
ATOM 1053 C CA . TYR A 1 132 ? -8.461 5.690 19.403 1.00 77.25 132 TYR A CA 1
ATOM 1054 C C . TYR A 1 132 ? -7.709 4.363 19.223 1.00 77.25 132 TYR A C 1
ATOM 1056 O O . TYR A 1 132 ? -7.540 3.904 18.096 1.00 77.25 132 TYR A O 1
ATOM 1064 N N . PHE A 1 133 ? -7.265 3.733 20.314 1.00 80.56 133 PHE A N 1
ATOM 1065 C CA . PHE A 1 133 ? -6.530 2.470 20.237 1.00 80.56 133 PHE A CA 1
ATOM 1066 C C . PHE A 1 133 ? -7.421 1.313 19.773 1.00 80.56 133 PHE A C 1
ATOM 1068 O O . PHE A 1 133 ? -6.995 0.545 18.914 1.00 80.56 133 PHE A O 1
ATOM 1075 N N . ASP A 1 134 ? -8.657 1.235 20.279 1.00 76.69 134 ASP A N 1
ATOM 1076 C CA . ASP A 1 134 ? -9.672 0.287 19.807 1.00 76.69 134 ASP A CA 1
ATOM 1077 C C . ASP A 1 134 ? -9.935 0.515 18.302 1.00 76.69 134 ASP A C 1
ATOM 1079 O O . ASP A 1 134 ? -9.786 -0.413 17.512 1.00 76.69 134 ASP A O 1
ATOM 1083 N N . TYR A 1 135 ? -10.160 1.768 17.875 1.00 74.94 135 TYR A N 1
ATOM 1084 C CA . TYR A 1 135 ? -10.373 2.125 16.462 1.00 74.94 135 TYR A CA 1
ATOM 1085 C C . TYR A 1 135 ? -9.213 1.707 15.543 1.00 74.94 135 TYR A C 1
ATOM 1087 O O . TYR A 1 135 ? -9.436 1.121 14.486 1.00 74.94 135 TYR A O 1
ATOM 1095 N N . ILE A 1 136 ? -7.963 1.986 15.928 1.00 78.25 136 ILE A N 1
ATOM 1096 C CA . ILE A 1 136 ? -6.793 1.583 15.136 1.00 78.25 136 ILE A CA 1
ATOM 1097 C C . ILE A 1 136 ? -6.604 0.058 15.160 1.00 78.25 136 ILE A C 1
ATOM 1099 O O . ILE A 1 136 ? -6.211 -0.512 14.144 1.00 78.25 136 ILE A O 1
ATOM 1103 N N . SER A 1 137 ? -6.887 -0.619 16.278 1.00 80.19 137 SER A N 1
ATOM 1104 C CA . SER A 1 137 ? -6.792 -2.083 16.375 1.00 80.19 137 SER A CA 1
ATOM 1105 C C . SER A 1 137 ? -7.794 -2.781 15.459 1.00 80.19 137 SER A C 1
ATOM 1107 O O . SER A 1 137 ? -7.419 -3.706 14.736 1.00 80.19 137 SER A O 1
ATOM 1109 N N . ASP A 1 138 ? -9.036 -2.304 15.443 1.00 77.25 138 ASP A N 1
ATOM 1110 C CA . ASP A 1 138 ? -10.097 -2.826 14.586 1.00 77.25 138 ASP A CA 1
ATOM 1111 C C . ASP A 1 138 ? -9.776 -2.554 13.108 1.00 77.25 138 ASP A C 1
ATOM 1113 O O . ASP A 1 138 ? -9.812 -3.475 12.286 1.00 77.25 138 ASP A O 1
ATOM 1117 N N . LEU A 1 139 ? -9.280 -1.351 12.788 1.00 78.12 139 LEU A N 1
ATOM 1118 C CA . LEU A 1 139 ? -8.834 -0.998 11.437 1.00 78.12 139 LEU A CA 1
ATOM 1119 C C . LEU A 1 139 ? -7.693 -1.904 10.941 1.00 78.12 139 LEU A C 1
ATOM 1121 O O . LEU A 1 139 ? -7.690 -2.322 9.783 1.00 78.12 139 LEU A O 1
ATOM 1125 N N . LEU A 1 140 ? -6.742 -2.252 11.815 1.00 77.44 140 LEU A N 1
ATOM 1126 C CA . LEU A 1 140 ? -5.649 -3.185 11.508 1.00 77.44 140 LEU A CA 1
ATOM 1127 C C . LEU A 1 140 ? -6.131 -4.630 11.314 1.00 77.44 140 LEU A C 1
ATOM 1129 O O . LEU A 1 140 ? -5.498 -5.389 10.581 1.00 77.44 140 LEU A O 1
ATOM 1133 N N . ARG A 1 141 ? -7.246 -5.017 11.941 1.00 78.62 141 ARG A N 1
ATOM 1134 C CA . ARG A 1 141 ? -7.904 -6.320 11.741 1.00 78.62 141 ARG A CA 1
ATOM 1135 C C . ARG A 1 141 ? -8.785 -6.350 10.489 1.00 78.62 141 ARG A C 1
ATOM 1137 O O . ARG A 1 141 ? -9.329 -7.402 10.161 1.00 78.62 141 ARG A O 1
ATOM 1144 N N . GLY A 1 142 ? -8.900 -5.224 9.783 1.00 71.62 142 GLY A N 1
ATOM 1145 C CA . GLY A 1 142 ? -9.782 -5.066 8.630 1.00 71.62 142 GLY A CA 1
ATOM 1146 C C . GLY A 1 142 ? -11.251 -4.879 9.010 1.00 71.62 142 GLY A C 1
ATOM 1147 O O . GLY A 1 142 ? -12.112 -4.950 8.133 1.00 71.62 142 GLY A O 1
ATOM 1148 N N . ASP A 1 143 ? -11.546 -4.636 10.288 1.00 75.44 143 ASP A N 1
ATOM 1149 C CA . ASP A 1 143 ? -12.885 -4.298 10.747 1.00 75.44 143 ASP A CA 1
ATOM 1150 C C . ASP A 1 143 ? -13.062 -2.776 10.716 1.00 75.44 143 ASP A C 1
ATOM 1152 O O . ASP A 1 143 ? -12.469 -2.026 11.489 1.00 75.44 143 ASP A O 1
ATOM 1156 N N . LEU A 1 144 ? -13.864 -2.311 9.760 1.00 68.44 144 LEU A N 1
ATOM 1157 C CA . LEU A 1 144 ? -14.204 -0.895 9.612 1.00 68.44 144 LEU A CA 1
ATOM 1158 C C . LEU A 1 144 ? -15.286 -0.455 10.616 1.00 68.44 144 LEU A C 1
ATOM 1160 O O . LEU A 1 144 ? -15.595 0.733 10.684 1.00 68.44 144 LEU A O 1
ATOM 1164 N N . GLY A 1 145 ? -15.874 -1.390 11.367 1.00 69.50 145 GLY A N 1
ATOM 1165 C CA . GLY A 1 145 ? -16.957 -1.145 12.308 1.00 69.50 145 GLY A CA 1
ATOM 1166 C C . GLY A 1 145 ? -18.327 -0.957 11.647 1.00 69.50 145 GLY A C 1
ATOM 1167 O O . GLY A 1 145 ? -18.531 -1.154 10.442 1.00 69.50 145 GLY A O 1
ATOM 1168 N N . GLU A 1 146 ? -19.306 -0.572 12.466 1.00 64.31 146 GLU A N 1
ATOM 1169 C CA . GLU A 1 146 ? -20.662 -0.246 12.019 1.00 64.31 146 GLU A CA 1
ATOM 1170 C C . GLU A 1 146 ? -20.801 1.230 11.634 1.00 64.31 146 GLU A C 1
ATOM 1172 O O . GLU A 1 146 ? -20.161 2.116 12.200 1.00 64.31 146 GLU A O 1
ATOM 1177 N N . SER A 1 147 ? -21.679 1.511 10.671 1.00 55.72 147 SER A N 1
ATOM 1178 C CA . SER A 1 147 ? -21.988 2.882 10.277 1.00 55.72 147 SER A CA 1
ATOM 1179 C C . SER A 1 147 ? -22.624 3.657 11.434 1.00 55.72 147 SER A C 1
ATOM 1181 O O . SER A 1 147 ? -23.679 3.284 11.941 1.00 55.72 147 SER A O 1
ATOM 1183 N N . TYR A 1 148 ? -22.043 4.807 11.785 1.00 57.53 148 TYR A N 1
ATOM 1184 C CA . TYR A 1 148 ? -22.642 5.742 12.747 1.00 57.53 148 TYR A CA 1
ATOM 1185 C C . TYR A 1 148 ? -23.928 6.414 12.236 1.00 57.53 148 TYR A C 1
ATOM 1187 O O . TYR A 1 148 ? -24.685 6.960 13.031 1.00 57.53 148 TYR A O 1
ATOM 1195 N N . LYS A 1 149 ? -24.178 6.379 10.918 1.00 54.09 149 LYS A N 1
ATOM 1196 C CA . LYS A 1 149 ? -25.382 6.940 10.281 1.00 54.09 149 LYS A CA 1
ATOM 1197 C C . LYS A 1 149 ? -26.503 5.904 10.128 1.00 54.09 149 LYS A C 1
ATOM 1199 O O . LYS A 1 149 ? -27.675 6.252 10.206 1.00 54.09 149 LYS A O 1
ATOM 1204 N N . TYR A 1 150 ? -26.152 4.633 9.925 1.00 54.84 150 TYR A N 1
ATOM 1205 C CA . TYR A 1 150 ? -27.100 3.528 9.759 1.00 54.84 150 TYR A CA 1
ATOM 1206 C C . TYR A 1 150 ? -26.800 2.425 10.783 1.00 54.84 150 TYR A C 1
ATOM 1208 O O . TYR A 1 150 ? -25.967 1.551 10.540 1.00 54.84 150 TYR A O 1
ATOM 1216 N N . LEU A 1 151 ? -27.487 2.479 11.930 1.00 57.75 151 LEU A N 1
ATOM 1217 C CA . LEU A 1 151 ? -27.370 1.500 13.018 1.00 57.75 151 LEU A CA 1
ATOM 1218 C C . LEU A 1 151 ? -27.522 0.060 12.489 1.00 57.75 151 LEU A C 1
ATOM 1220 O O . LEU A 1 151 ? -28.528 -0.262 11.858 1.00 57.75 151 LEU A O 1
ATOM 1224 N N . GLY A 1 152 ? -26.537 -0.803 12.765 1.00 61.56 152 GLY A N 1
ATOM 1225 C CA . GLY A 1 152 ? -26.558 -2.225 12.401 1.00 61.56 152 GLY A CA 1
ATOM 1226 C C . GLY A 1 152 ? -26.088 -2.567 10.982 1.00 61.56 152 GLY A C 1
ATOM 1227 O O . GLY A 1 152 ? -26.151 -3.736 10.602 1.00 61.56 152 GLY A O 1
ATOM 1228 N N . ARG A 1 153 ? -25.618 -1.594 10.180 1.00 60.00 153 ARG A N 1
ATOM 1229 C CA . ARG A 1 153 ? -24.995 -1.880 8.873 1.00 60.00 153 ARG A CA 1
ATOM 1230 C C . ARG A 1 153 ? -23.467 -1.766 8.968 1.00 60.00 153 ARG A C 1
ATOM 1232 O O . ARG A 1 153 ? -22.968 -0.667 9.229 1.00 60.00 153 ARG A O 1
ATOM 1239 N N . PRO A 1 154 ? -22.703 -2.847 8.717 1.00 70.88 154 PRO A N 1
ATOM 1240 C CA . PRO A 1 154 ? -21.247 -2.783 8.731 1.00 70.88 154 PRO A CA 1
ATOM 1241 C C . PRO A 1 154 ? -20.745 -1.942 7.554 1.00 70.88 154 PRO A C 1
ATOM 1243 O O . PRO A 1 154 ? -21.236 -2.084 6.428 1.00 70.88 154 PRO A O 1
ATOM 1246 N N . ILE A 1 155 ? -19.754 -1.079 7.788 1.00 72.06 155 ILE A N 1
ATOM 1247 C CA . ILE A 1 155 ? -19.192 -0.192 6.753 1.00 72.06 155 ILE A CA 1
ATOM 1248 C C . ILE A 1 155 ? -18.589 -1.013 5.606 1.00 72.06 155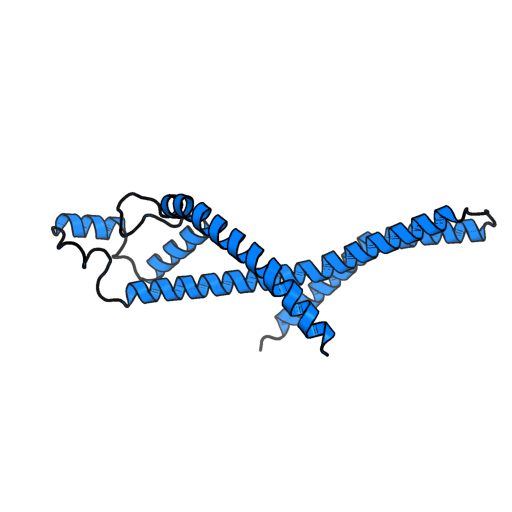 ILE A C 1
ATOM 1250 O O . ILE A 1 155 ? -18.693 -0.615 4.447 1.00 72.06 155 ILE A O 1
ATOM 1254 N N . SER A 1 156 ? -18.055 -2.201 5.904 1.00 71.69 156 SER A N 1
ATOM 1255 C CA . SER A 1 156 ? -17.559 -3.154 4.905 1.00 71.69 156 SER A CA 1
ATOM 1256 C C . SER A 1 156 ? -18.610 -3.516 3.850 1.00 71.69 156 SER A C 1
ATOM 1258 O O . SER A 1 156 ? -18.277 -3.592 2.670 1.00 71.69 156 SER A O 1
ATOM 1260 N N . SER A 1 157 ? -19.886 -3.652 4.232 1.00 72.75 157 SER A N 1
ATOM 1261 C CA . SER A 1 157 ? -20.973 -3.930 3.281 1.00 72.75 157 SER A CA 1
ATOM 1262 C C . SER A 1 157 ? -21.251 -2.739 2.359 1.00 72.75 157 SER A C 1
ATOM 1264 O O . SER A 1 157 ? -21.359 -2.908 1.147 1.00 72.75 157 SER A O 1
ATOM 1266 N N . ILE A 1 158 ? -21.262 -1.521 2.908 1.00 75.81 158 ILE A N 1
ATOM 1267 C CA . ILE A 1 158 ? -21.456 -0.274 2.150 1.00 75.81 158 ILE A CA 1
ATOM 1268 C C . ILE A 1 158 ? -20.301 -0.073 1.162 1.00 75.81 158 ILE A C 1
ATOM 1270 O O . ILE A 1 158 ? -20.506 0.272 -0.005 1.00 75.81 158 ILE A O 1
ATOM 1274 N N . LEU A 1 159 ? -19.076 -0.320 1.629 1.00 74.69 159 LEU A N 1
ATOM 1275 C CA . LEU A 1 159 ? -17.876 -0.222 0.818 1.00 74.69 159 LEU A CA 1
ATOM 1276 C C . LEU A 1 159 ? -17.869 -1.286 -0.282 1.00 74.69 159 LEU A C 1
ATOM 1278 O O . LEU A 1 159 ? -17.551 -0.954 -1.415 1.00 74.69 159 LEU A O 1
ATOM 1282 N N . SER A 1 160 ? -18.278 -2.524 0.010 1.00 77.69 160 SER A N 1
ATOM 1283 C CA . SER A 1 160 ? -18.356 -3.600 -0.991 1.00 77.69 160 SER A CA 1
ATOM 1284 C C . SER A 1 160 ? -19.361 -3.314 -2.109 1.00 77.69 160 SER A C 1
ATOM 1286 O O . SER A 1 160 ? -19.137 -3.698 -3.251 1.00 77.69 160 SER A O 1
ATOM 1288 N N . GLU A 1 161 ? -20.430 -2.584 -1.800 1.00 80.62 161 GLU A N 1
ATOM 1289 C CA . GLU A 1 161 ? -21.459 -2.182 -2.759 1.00 80.62 161 GLU A CA 1
ATOM 1290 C C . GLU A 1 161 ? -20.994 -1.000 -3.629 1.00 80.62 161 GLU A C 1
ATOM 1292 O O . GLU A 1 161 ? -21.317 -0.911 -4.811 1.00 80.62 161 GLU A O 1
ATOM 1297 N N . SER A 1 162 ? -20.170 -0.115 -3.061 1.00 78.12 162 SER A N 1
ATOM 1298 C CA . SER A 1 162 ? -19.683 1.103 -3.727 1.00 78.12 162 SER A CA 1
ATOM 1299 C C . SER A 1 162 ? -18.366 0.897 -4.485 1.00 78.12 162 SER A C 1
ATOM 1301 O O . SER A 1 162 ? -18.105 1.566 -5.486 1.00 78.12 162 SER A O 1
ATOM 1303 N N . LEU A 1 163 ? -17.531 -0.040 -4.024 1.00 84.50 163 LEU A N 1
ATOM 1304 C CA . LEU A 1 163 ? -16.250 -0.403 -4.627 1.00 84.50 163 LEU A CA 1
ATOM 1305 C C . LEU A 1 163 ? -16.341 -0.720 -6.125 1.00 84.50 163 LEU A C 1
ATOM 1307 O O . LEU A 1 163 ? -15.563 -0.122 -6.868 1.00 84.50 163 LEU A O 1
ATOM 1311 N N . PRO A 1 164 ? -17.244 -1.600 -6.607 1.00 85.19 164 PRO A N 1
ATOM 1312 C CA . PRO A 1 164 ? -17.287 -1.962 -8.023 1.00 85.19 164 PRO A CA 1
ATOM 1313 C C . PRO A 1 164 ? -17.587 -0.760 -8.926 1.00 85.19 164 PRO A C 1
ATOM 1315 O O . PRO A 1 164 ? -16.986 -0.642 -9.993 1.00 85.19 164 PRO A O 1
ATOM 1318 N N . ASN A 1 165 ? -18.436 0.171 -8.482 1.00 86.38 165 ASN A N 1
ATOM 1319 C CA . ASN A 1 165 ? -18.758 1.377 -9.248 1.00 86.38 165 ASN A CA 1
ATOM 1320 C C . ASN A 1 165 ? -17.535 2.299 -9.382 1.00 86.38 165 ASN A C 1
ATOM 1322 O O . ASN A 1 165 ? -17.218 2.765 -10.477 1.00 86.38 165 ASN A O 1
ATOM 1326 N N . SER A 1 166 ? -16.801 2.513 -8.287 1.00 85.69 166 SER A N 1
ATOM 1327 C CA . SER A 1 166 ? -15.558 3.296 -8.298 1.00 85.69 166 SER A CA 1
ATOM 1328 C C . SER A 1 166 ? -14.470 2.643 -9.148 1.00 85.69 166 SER A C 1
ATOM 1330 O O . SER A 1 166 ? -13.732 3.335 -9.848 1.00 85.69 166 SER A O 1
ATOM 1332 N N . LEU A 1 167 ? -14.387 1.311 -9.127 1.00 89.31 167 LEU A N 1
ATOM 1333 C CA . LEU A 1 167 ? -13.431 0.545 -9.925 1.00 89.31 167 LEU A CA 1
ATOM 1334 C C . LEU A 1 167 ? -13.709 0.694 -11.423 1.00 89.31 167 LEU A C 1
ATOM 1336 O O . LEU A 1 167 ? -12.780 0.932 -12.190 1.00 89.31 167 LEU A O 1
ATOM 1340 N N . GLN A 1 168 ? -14.977 0.626 -11.835 1.00 91.44 168 GLN A N 1
ATOM 1341 C CA . GLN A 1 168 ? -15.371 0.854 -13.227 1.00 91.44 168 GLN A CA 1
ATOM 1342 C C . GLN A 1 168 ? -15.030 2.275 -13.685 1.00 91.44 168 GLN A C 1
ATOM 1344 O O . GLN A 1 168 ? -14.409 2.451 -14.732 1.00 91.44 168 GLN A O 1
ATOM 1349 N N . LEU A 1 169 ? -15.371 3.292 -12.888 1.00 91.56 169 LEU A N 1
ATOM 1350 C CA . LEU A 1 169 ? -15.041 4.687 -13.195 1.00 91.56 169 LEU A CA 1
ATOM 1351 C C . LEU A 1 169 ? -13.526 4.910 -13.294 1.00 91.56 169 LEU A C 1
ATOM 1353 O O . LEU A 1 169 ? -13.053 5.530 -14.247 1.00 91.56 169 LEU A O 1
ATOM 1357 N N . GLY A 1 170 ? -12.759 4.363 -12.348 1.00 90.81 170 GLY A N 1
ATOM 1358 C CA . GLY A 1 170 ? -11.299 4.419 -12.370 1.00 90.81 170 GLY A CA 1
ATOM 1359 C C . GLY A 1 170 ? -10.706 3.716 -13.591 1.00 90.81 170 GLY A C 1
ATOM 1360 O O . GLY A 1 170 ? -9.787 4.237 -14.218 1.00 90.81 170 GLY A O 1
ATOM 1361 N N . PHE A 1 171 ? -11.268 2.573 -13.984 1.00 95.25 171 PHE A N 1
ATOM 1362 C CA . PHE A 1 171 ? -10.843 1.839 -15.171 1.00 95.25 171 PHE A CA 1
ATOM 1363 C C . PHE A 1 171 ? -11.061 2.646 -16.458 1.00 95.25 171 PHE A C 1
ATOM 1365 O O . PHE A 1 171 ? -10.139 2.775 -17.264 1.00 95.25 171 PHE A O 1
ATOM 1372 N N . TYR A 1 172 ? -12.232 3.269 -16.626 1.00 95.00 172 TYR A N 1
ATOM 1373 C CA . TYR A 1 172 ? -12.475 4.161 -17.764 1.00 95.00 172 TYR A CA 1
ATOM 1374 C C . TYR A 1 172 ? -11.537 5.373 -17.759 1.00 95.00 172 TYR A C 1
ATOM 1376 O O . TYR A 1 172 ? -11.007 5.742 -18.809 1.00 95.00 172 TYR A O 1
ATOM 1384 N N . ALA A 1 173 ? -11.271 5.961 -16.589 1.00 93.62 173 ALA A N 1
ATOM 1385 C CA . ALA A 1 173 ? -10.324 7.066 -16.462 1.00 93.62 173 ALA A CA 1
ATOM 1386 C C . ALA A 1 173 ? -8.899 6.662 -16.882 1.00 93.62 173 ALA A C 1
ATOM 1388 O O . ALA A 1 173 ? -8.230 7.430 -17.572 1.00 93.62 173 ALA A O 1
ATOM 1389 N N . LEU A 1 174 ? -8.450 5.451 -16.533 1.00 94.31 174 LEU A N 1
ATOM 1390 C CA . LEU A 1 174 ? -7.152 4.918 -16.961 1.00 94.31 174 LEU A CA 1
ATOM 1391 C C . LEU A 1 174 ? -7.082 4.709 -18.474 1.00 94.31 174 LEU A C 1
ATOM 1393 O O . LEU A 1 174 ? -6.088 5.089 -19.089 1.00 94.31 174 LEU A O 1
ATOM 1397 N N . ILE A 1 175 ? -8.135 4.158 -19.085 1.00 96.31 175 ILE A N 1
ATOM 1398 C CA . ILE A 1 175 ? -8.200 3.989 -20.543 1.00 96.31 175 ILE A CA 1
ATOM 1399 C C . ILE A 1 175 ? -8.053 5.344 -21.237 1.00 96.31 175 ILE A C 1
ATOM 1401 O O . ILE A 1 175 ? -7.214 5.496 -22.122 1.00 96.31 175 ILE A O 1
ATOM 1405 N N . ILE A 1 176 ? -8.829 6.342 -20.809 1.00 94.94 176 ILE A N 1
ATOM 1406 C CA . ILE A 1 176 ? -8.768 7.694 -21.376 1.00 94.94 176 ILE A CA 1
ATOM 1407 C C . ILE A 1 176 ? -7.381 8.307 -21.146 1.00 94.94 176 ILE A C 1
ATOM 1409 O O . ILE A 1 176 ? -6.799 8.882 -22.065 1.00 94.94 176 ILE A O 1
ATOM 1413 N N . SER A 1 177 ? -6.820 8.145 -19.945 1.00 94.44 177 SER A N 1
ATOM 1414 C CA . SER A 1 177 ? -5.485 8.636 -19.605 1.00 94.44 177 SER A CA 1
ATOM 1415 C C . SER A 1 177 ? -4.403 8.030 -20.496 1.00 94.44 177 SER A C 1
ATOM 1417 O O . SER A 1 177 ? -3.543 8.767 -20.966 1.00 94.44 177 SER A O 1
ATOM 1419 N N . PHE A 1 178 ? -4.458 6.734 -20.807 1.00 95.25 178 PHE A N 1
ATOM 1420 C CA . PHE A 1 178 ? -3.506 6.124 -21.735 1.00 95.25 178 PHE A CA 1
ATOM 1421 C C . PHE A 1 178 ? -3.728 6.571 -23.178 1.00 95.25 178 PHE A C 1
ATOM 1423 O O . PHE A 1 178 ? -2.762 6.922 -23.856 1.00 95.25 178 PHE A O 1
ATOM 1430 N N . LEU A 1 179 ? -4.982 6.612 -23.635 1.00 95.38 179 LEU A N 1
ATOM 1431 C CA . LEU A 1 179 ? -5.324 7.018 -24.999 1.00 95.38 179 LEU A CA 1
ATOM 1432 C C . LEU A 1 179 ? -4.937 8.465 -25.304 1.00 95.38 179 LEU A C 1
ATOM 1434 O O . LEU A 1 179 ? -4.606 8.767 -26.442 1.00 95.38 179 LEU A O 1
ATOM 1438 N N . VAL A 1 180 ? -4.978 9.356 -24.315 1.00 95.38 180 VAL A N 1
ATOM 1439 C CA . VAL A 1 180 ? -4.657 10.779 -24.498 1.00 95.38 180 VAL A CA 1
ATOM 1440 C C . VAL A 1 180 ? -3.230 11.092 -24.051 1.00 95.38 180 VAL A C 1
ATOM 1442 O O . VAL A 1 180 ? -2.492 11.788 -24.746 1.00 95.38 180 VAL A O 1
ATOM 1445 N N . GLY A 1 181 ? -2.816 10.551 -22.908 1.00 94.81 181 GLY A N 1
ATOM 1446 C CA . GLY A 1 181 ? -1.523 10.822 -22.288 1.00 94.81 181 GLY A CA 1
ATOM 1447 C C . GLY A 1 181 ? -0.344 10.255 -23.071 1.00 94.81 181 GLY A C 1
ATOM 1448 O O . GLY A 1 181 ? 0.660 10.950 -23.211 1.00 94.81 181 GLY A O 1
ATOM 1449 N N . ILE A 1 182 ? -0.457 9.042 -23.630 1.00 94.62 182 ILE A N 1
ATOM 1450 C CA . ILE A 1 182 ? 0.640 8.454 -24.416 1.00 94.62 182 ILE A CA 1
ATOM 1451 C C . ILE A 1 182 ? 0.869 9.251 -25.711 1.00 94.62 182 ILE A C 1
ATOM 1453 O O . ILE A 1 182 ? 2.005 9.678 -25.924 1.00 94.62 182 ILE A O 1
ATOM 1457 N N . PRO A 1 183 ? -0.146 9.542 -26.554 1.00 94.31 183 PRO A N 1
ATOM 1458 C CA . PRO A 1 183 ? 0.079 10.326 -27.768 1.00 94.31 183 PRO A CA 1
ATOM 1459 C C . PRO A 1 183 ? 0.585 11.741 -27.491 1.00 94.31 183 PRO A C 1
ATOM 1461 O O . PRO A 1 183 ? 1.488 12.202 -28.184 1.00 94.31 183 PRO A O 1
ATOM 1464 N N . LEU A 1 184 ? 0.059 12.417 -26.462 1.00 93.00 184 LEU A N 1
ATOM 1465 C CA . LEU A 1 184 ? 0.557 13.736 -26.061 1.00 93.00 184 LEU A CA 1
ATOM 1466 C C . LEU A 1 184 ? 2.011 13.678 -25.583 1.00 93.00 184 LEU A C 1
ATOM 1468 O O . LEU A 1 184 ? 2.799 14.550 -25.942 1.00 93.00 184 LEU A O 1
ATOM 1472 N N . GLY A 1 185 ? 2.381 12.649 -24.817 1.00 93.38 185 GLY A N 1
ATOM 1473 C CA . GLY A 1 185 ? 3.758 12.436 -24.376 1.00 93.38 185 GLY A CA 1
ATOM 1474 C C . GLY A 1 185 ? 4.712 12.202 -25.547 1.00 93.38 185 GLY A C 1
ATOM 1475 O O . GLY A 1 185 ? 5.774 12.819 -25.607 1.00 93.38 185 GLY A O 1
ATOM 1476 N N . VAL A 1 186 ? 4.309 11.378 -26.519 1.00 94.31 186 VAL A N 1
ATOM 1477 C CA . VAL A 1 186 ? 5.089 11.126 -27.742 1.00 94.31 186 VAL A CA 1
ATOM 1478 C C . VAL A 1 186 ? 5.218 12.397 -28.586 1.00 94.31 186 VAL A C 1
ATOM 1480 O O . VAL A 1 186 ? 6.309 12.713 -29.056 1.00 94.31 186 VAL A O 1
ATOM 1483 N N . PHE A 1 187 ? 4.139 13.168 -28.741 1.00 93.75 187 PHE A N 1
ATOM 1484 C CA . PHE A 1 187 ? 4.168 14.431 -29.481 1.00 93.75 187 PHE A CA 1
ATOM 1485 C C . PHE A 1 187 ? 5.075 15.476 -28.814 1.00 93.75 187 PHE A C 1
ATOM 1487 O O . PHE A 1 187 ? 5.830 16.163 -29.500 1.00 93.75 187 PHE A O 1
ATOM 1494 N N . ALA A 1 188 ? 5.044 15.572 -27.482 1.00 92.62 188 ALA A N 1
ATOM 1495 C CA . ALA A 1 188 ? 5.928 16.454 -26.726 1.00 92.62 188 ALA A CA 1
ATOM 1496 C C . ALA A 1 188 ? 7.403 16.042 -26.860 1.00 92.62 188 ALA A C 1
ATOM 1498 O O . ALA A 1 188 ? 8.254 16.904 -27.068 1.00 92.62 188 ALA A O 1
ATOM 1499 N N . ALA A 1 189 ? 7.699 14.739 -26.809 1.00 91.62 189 ALA A N 1
ATOM 1500 C CA . ALA A 1 189 ? 9.053 14.213 -26.982 1.00 91.62 189 ALA A CA 1
ATOM 1501 C C . ALA A 1 18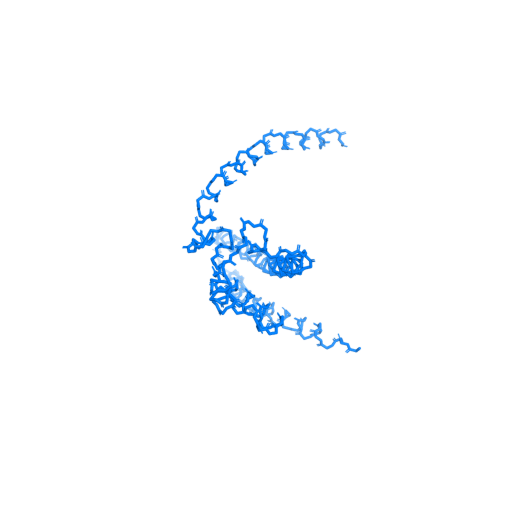9 ? 9.589 14.408 -28.408 1.00 91.62 189 ALA A C 1
ATOM 1503 O O . ALA A 1 189 ? 10.775 14.637 -28.584 1.00 91.62 189 ALA A O 1
ATOM 1504 N N . SER A 1 190 ? 8.724 14.362 -29.424 1.00 89.69 190 SER A N 1
ATOM 1505 C CA . SER A 1 190 ? 9.114 14.609 -30.818 1.00 89.69 190 SER A CA 1
ATOM 1506 C C . SER A 1 190 ? 9.403 16.084 -31.127 1.00 89.69 190 SER A C 1
ATOM 1508 O O . SER A 1 190 ? 9.933 16.376 -32.200 1.00 89.69 190 SER A O 1
ATOM 1510 N N . ARG A 1 191 ? 8.997 17.019 -30.259 1.00 75.06 191 ARG A N 1
ATOM 1511 C CA . ARG A 1 191 ? 9.172 18.466 -30.464 1.00 75.06 191 ARG A CA 1
ATOM 1512 C C . ARG A 1 191 ? 10.344 19.051 -29.661 1.00 75.06 191 ARG A C 1
ATOM 1514 O O . ARG A 1 191 ? 10.559 20.262 -29.726 1.00 75.06 191 ARG A O 1
ATOM 1521 N N . HIS A 1 192 ? 11.088 18.208 -28.946 1.00 55.03 192 HIS A N 1
ATOM 1522 C CA . HIS A 1 192 ? 12.319 18.547 -28.236 1.00 55.03 192 HIS A CA 1
ATOM 1523 C C . HIS A 1 192 ? 13.520 17.843 -28.862 1.00 55.03 192 HIS A C 1
ATOM 1525 O O . HIS A 1 192 ? 14.597 18.478 -28.864 1.00 55.03 192 HIS A O 1
#

Secondary structure (DSSP, 8-state):
---HHHHHHHHHHHHHHHHHHHHHHHHHHHHHHHHHHHHHTT----HHHHHHHHHHHHHHHHHHHHHHHHHHHHHHHHHHHHHHHHHHHHHHHHHHHHSSS-TTTSS----HHHHHHHHHHTTTTS-HHHHHHHHHHHHHTT---B-SSSTT-BHHHHHHHHHHHHHHHHHHHHHHHHHHHHHHHHHHHHT-

Sequence (192 aa):
MNRGGSSKNDEIERDQSGMLTLFFGLPILGALLVTLLLNFLAYDVPFWLWFLDGCLILGAFIHYVFTQRLIGYVFKRLAEAVLVLWIIASLTFLLLRVLPGGPFDQEKALPPEIKANIEAKYKLNSPLYVQYFDYISDLLRGDLGESYKYLGRPISSILSESLPNSLQLGFYALIISFLVGIPLGVFAASRH

Foldseek 3Di:
DPPVPVVVVVVVLVVVLVVLCCVLVVVLVVLVVVVVVCVVVVNDDDVVSVVVSVVSVVVSVVVSVCVSVVVVVVVVVVVVVVVVVVVVLVVVLVVQVPPPAHLQRPPDPDDVVVVVVVCVVLVVVDPPVVNVVVCVVCVVVVQNQADSNDPPHGVVVVCVVCVVVVVVVVVVVVVVCCVPVVVVVVVVVVVD

pLDDT: mean 74.96, std 12.94, range [48.0, 96.31]

Radius of gyration: 29.72 Å; chains: 1; bounding box: 77×51×59 Å